Protein AF-A0A397SYR2-F1 (afdb_monomer_lite)

Secondary structure (DSSP, 8-state):
---S-S---HHHHIIIIIHHHHHHHHHHHHHHHHH-SS-EEHHHHHHHHHHHS---S-HHHHHHHHHHHH--STTS-SS-SSEEES----TTTTTTTPPPTTS-EEE--HHHHHHS-TTTGGGS-EEEETTEEEEES----SS-----PPTTTT-----B-HHHHHHHHHHHHTTPPPPPP-B--TT--S-EEEEETTEEEESSSPTT--HHHHHHHHHHHHH--SSS---EEEEEE---SS---EEEEEPTT--

Organism: NCBI:txid658196

Radius of gyration: 21.69 Å; chains: 1; bounding box: 59×45×68 Å

Structure (mmCIF, N/CA/C/O backbone):
data_AF-A0A397SYR2-F1
#
_entry.id   AF-A0A397SYR2-F1
#
loop_
_atom_site.group_PDB
_atom_site.id
_atom_site.type_symbol
_atom_site.label_atom_id
_atom_site.label_alt_id
_atom_site.label_comp_id
_atom_site.label_asym_id
_atom_site.label_entity_id
_atom_site.label_seq_id
_atom_site.pdbx_PDB_ins_code
_atom_site.Cartn_x
_atom_site.Cartn_y
_atom_site.Cartn_z
_atom_site.occupancy
_atom_site.B_iso_or_equiv
_atom_site.auth_seq_id
_atom_site.auth_comp_id
_atom_site.auth_asym_id
_atom_site.auth_atom_id
_atom_site.pdbx_PDB_model_num
ATOM 1 N N . MET A 1 1 ? 6.332 -18.766 18.964 1.00 56.66 1 MET A N 1
ATOM 2 C CA . MET A 1 1 ? 6.158 -19.944 18.086 1.00 56.66 1 MET A CA 1
ATOM 3 C C . MET A 1 1 ? 7.302 -20.913 18.356 1.00 56.66 1 MET A C 1
ATOM 5 O O . MET A 1 1 ? 8.333 -20.452 18.830 1.00 56.66 1 MET A O 1
ATOM 9 N N . ASN A 1 2 ? 7.141 -22.220 18.129 1.00 59.28 2 ASN A N 1
ATOM 10 C CA . ASN A 1 2 ? 8.298 -23.118 18.146 1.00 59.28 2 ASN A CA 1
ATOM 11 C C . ASN A 1 2 ? 9.026 -22.953 16.805 1.00 59.28 2 ASN A C 1
ATOM 13 O O . ASN A 1 2 ? 8.413 -23.206 15.775 1.00 59.28 2 ASN A O 1
ATOM 17 N N . HIS A 1 3 ? 10.272 -22.481 16.813 1.00 70.12 3 HIS A N 1
ATOM 18 C CA . HIS A 1 3 ? 11.067 -22.285 15.593 1.00 70.12 3 HIS A CA 1
ATOM 19 C C . HIS A 1 3 ? 11.888 -23.529 15.211 1.00 70.12 3 HIS A C 1
ATOM 21 O O . HIS A 1 3 ? 12.575 -23.513 14.196 1.00 70.12 3 HIS A O 1
ATOM 27 N N . ASP A 1 4 ? 11.772 -24.617 15.978 1.00 73.88 4 ASP A N 1
ATOM 28 C CA . ASP A 1 4 ? 12.482 -25.878 15.736 1.00 73.88 4 ASP A CA 1
ATOM 29 C C . ASP A 1 4 ? 11.726 -26.825 14.779 1.00 73.88 4 ASP A C 1
ATOM 31 O O . ASP A 1 4 ? 12.083 -27.997 14.643 1.00 73.88 4 ASP A O 1
ATOM 35 N N . VAL A 1 5 ? 10.656 -26.352 14.126 1.00 75.88 5 VAL A N 1
ATOM 36 C CA . VAL A 1 5 ? 9.870 -27.126 13.150 1.00 75.88 5 VAL A CA 1
ATOM 37 C C . VAL A 1 5 ? 10.159 -26.675 11.719 1.00 75.88 5 VAL A C 1
ATOM 39 O O . VAL A 1 5 ? 10.200 -25.485 11.424 1.00 75.88 5 VAL A O 1
ATOM 42 N N . ASN A 1 6 ? 10.324 -27.644 10.813 1.00 70.44 6 ASN A N 1
ATOM 43 C CA . ASN A 1 6 ? 10.590 -27.386 9.391 1.00 70.44 6 ASN A CA 1
ATOM 44 C C . ASN A 1 6 ? 9.335 -26.984 8.594 1.00 70.44 6 ASN A C 1
ATOM 46 O O . ASN A 1 6 ? 9.460 -26.477 7.483 1.00 70.44 6 ASN A O 1
ATOM 50 N N . GLU A 1 7 ? 8.139 -27.220 9.139 1.00 62.31 7 GLU A N 1
ATOM 51 C CA . GLU A 1 7 ? 6.858 -26.908 8.504 1.00 62.31 7 GLU A CA 1
ATOM 52 C C . GLU A 1 7 ? 5.892 -26.299 9.523 1.00 62.31 7 GLU A C 1
ATOM 54 O O . GLU A 1 7 ? 5.862 -26.687 10.693 1.00 62.31 7 GLU A O 1
ATOM 59 N N . ILE A 1 8 ? 5.094 -25.338 9.061 1.00 72.38 8 ILE A N 1
ATOM 60 C CA . ILE A 1 8 ? 4.121 -24.588 9.854 1.00 72.38 8 ILE A CA 1
ATOM 61 C C . ILE A 1 8 ? 2.786 -24.623 9.108 1.00 72.38 8 ILE A C 1
ATOM 63 O O . ILE A 1 8 ? 2.737 -24.410 7.896 1.00 72.38 8 ILE A O 1
ATOM 67 N N . THR A 1 9 ? 1.686 -24.878 9.821 1.00 76.31 9 THR A N 1
ATOM 68 C CA . THR A 1 9 ? 0.351 -24.828 9.210 1.00 76.31 9 THR A CA 1
ATOM 69 C C . THR A 1 9 ? -0.030 -23.387 8.866 1.00 76.31 9 THR A C 1
ATOM 71 O O . THR A 1 9 ? 0.335 -22.458 9.583 1.00 76.31 9 THR A O 1
ATOM 74 N N . ILE A 1 10 ? -0.818 -23.175 7.805 1.00 67.94 10 ILE A N 1
ATOM 75 C CA . ILE A 1 10 ? -1.314 -21.830 7.443 1.00 67.94 10 ILE A CA 1
ATOM 76 C C . ILE A 1 10 ? -2.040 -21.184 8.633 1.00 67.94 10 ILE A C 1
ATOM 78 O O . ILE A 1 10 ? -1.851 -20.004 8.911 1.00 67.94 10 ILE A O 1
ATOM 82 N N . THR A 1 11 ? -2.817 -21.971 9.380 1.00 73.19 11 THR A N 1
ATOM 83 C CA . THR A 1 11 ? -3.503 -21.526 10.597 1.00 73.19 11 THR A CA 1
ATOM 84 C C . THR A 1 11 ? -2.525 -21.053 11.672 1.00 73.19 11 THR A C 1
ATOM 86 O O . THR A 1 11 ? -2.736 -19.994 12.259 1.00 73.19 11 THR A O 1
ATOM 89 N N . ASP A 1 12 ? -1.447 -21.798 11.925 1.00 71.94 12 ASP A N 1
ATOM 90 C CA . ASP A 1 12 ? -0.427 -21.403 12.898 1.00 71.94 12 ASP A CA 1
ATOM 91 C C . ASP A 1 12 ? 0.356 -20.173 12.439 1.00 71.94 12 ASP A C 1
ATOM 93 O O . ASP A 1 12 ? 0.606 -19.287 13.250 1.00 71.94 12 ASP A O 1
ATOM 97 N N . PHE A 1 13 ? 0.698 -20.078 11.154 1.00 68.19 13 PHE A N 1
ATOM 98 C CA . PHE A 1 13 ? 1.348 -18.896 10.592 1.00 68.19 13 PHE A CA 1
ATOM 99 C C . PHE A 1 13 ? 0.476 -17.646 10.771 1.00 68.19 13 PHE A C 1
ATOM 101 O O . PHE A 1 13 ? 0.943 -16.640 11.305 1.00 68.19 13 PHE A O 1
ATOM 108 N N . ILE A 1 14 ? -0.809 -17.720 10.402 1.00 62.31 14 ILE A N 1
ATOM 109 C CA . ILE A 1 14 ? -1.749 -16.597 10.529 1.00 62.31 14 ILE A CA 1
ATOM 110 C C . ILE A 1 14 ? -1.900 -16.184 11.999 1.00 62.31 14 ILE A C 1
ATOM 112 O O . ILE A 1 14 ? -1.702 -15.020 12.344 1.00 62.31 14 ILE A O 1
ATOM 116 N N . ASN A 1 15 ? -2.202 -17.142 12.876 1.00 64.19 15 ASN A N 1
ATOM 117 C CA . ASN A 1 15 ? -2.604 -16.847 14.251 1.00 64.19 15 ASN A CA 1
ATOM 118 C C . ASN A 1 15 ? -1.437 -16.626 15.217 1.00 64.19 15 ASN A C 1
ATOM 120 O O . ASN A 1 15 ? -1.662 -16.133 16.317 1.00 64.19 15 ASN A O 1
ATOM 124 N N . LYS A 1 16 ? -0.209 -17.034 14.872 1.00 59.28 16 LYS A N 1
ATOM 125 C CA . LYS A 1 16 ? 0.941 -16.958 15.793 1.00 59.28 16 LYS A CA 1
ATOM 126 C C . LYS A 1 16 ? 2.087 -16.096 15.282 1.00 59.28 16 LYS A C 1
ATOM 128 O O . LYS A 1 16 ? 2.954 -15.757 16.084 1.00 59.28 16 LYS A O 1
ATOM 133 N N . GLU A 1 17 ? 2.109 -15.751 13.997 1.00 58.72 17 GLU A N 1
ATOM 134 C CA . GLU A 1 17 ? 3.213 -14.999 13.393 1.00 58.72 17 GLU A CA 1
ATOM 135 C C . GLU A 1 17 ? 2.719 -13.770 12.622 1.00 58.72 17 GLU A C 1
ATOM 137 O O . GLU A 1 17 ? 3.158 -12.656 12.902 1.00 58.72 17 GLU A O 1
ATOM 142 N N . LEU A 1 18 ? 1.738 -13.930 11.727 1.00 59.31 18 LEU A N 1
ATOM 143 C CA . LEU A 1 18 ? 1.167 -12.813 10.969 1.00 59.31 18 LEU A CA 1
ATOM 144 C C . LEU A 1 18 ? 0.428 -11.824 11.880 1.00 59.31 18 LEU A C 1
ATOM 146 O O . LEU A 1 18 ? 0.559 -10.616 11.692 1.00 59.31 18 LEU A O 1
ATOM 150 N N . ILE A 1 19 ? -0.271 -12.323 12.908 1.00 59.22 19 ILE A N 1
ATOM 151 C CA . ILE A 1 19 ? -0.965 -11.485 13.898 1.00 59.22 19 ILE A CA 1
ATOM 152 C C . ILE A 1 19 ? -0.026 -10.482 14.586 1.00 59.22 19 ILE A C 1
ATOM 154 O O . ILE A 1 19 ? -0.436 -9.370 14.908 1.00 59.22 19 ILE A O 1
ATOM 158 N N . LEU A 1 20 ? 1.254 -10.834 14.761 1.00 52.59 20 LEU A N 1
ATOM 159 C CA . LEU A 1 20 ? 2.247 -9.951 15.379 1.00 52.59 20 LEU A CA 1
ATOM 160 C C . LEU A 1 20 ? 2.565 -8.753 14.478 1.00 52.59 20 LEU A C 1
ATOM 162 O O . LEU A 1 20 ? 2.792 -7.654 14.978 1.00 52.59 20 LEU A O 1
ATOM 166 N N . PHE A 1 21 ? 2.535 -8.951 13.157 1.00 53.12 21 PHE A N 1
ATOM 167 C CA . PHE A 1 21 ? 2.716 -7.887 12.171 1.00 53.12 21 PHE A CA 1
ATOM 168 C C . PHE A 1 21 ? 1.462 -7.011 12.059 1.00 53.12 21 PHE A C 1
ATOM 170 O O . PHE A 1 21 ? 1.561 -5.787 12.016 1.00 53.12 21 PHE A O 1
ATOM 177 N N . SER A 1 22 ? 0.279 -7.630 12.111 1.00 60.06 22 SER A N 1
ATOM 178 C CA . SER A 1 22 ? -1.012 -6.931 12.131 1.00 60.06 22 SER A CA 1
ATOM 179 C C . SER A 1 22 ? -1.233 -6.098 13.395 1.00 60.06 22 SER A C 1
ATOM 181 O O . SER A 1 22 ? -2.037 -5.170 13.379 1.00 60.06 22 SER A O 1
ATOM 183 N N . ARG A 1 23 ? -0.510 -6.377 14.486 1.00 67.69 23 ARG A N 1
ATOM 184 C CA . ARG A 1 23 ? -0.680 -5.653 15.749 1.00 67.69 23 ARG A CA 1
ATOM 185 C C . ARG A 1 23 ? -0.309 -4.173 15.635 1.00 67.69 23 ARG A C 1
ATOM 187 O O . ARG A 1 23 ? -1.030 -3.334 16.163 1.00 67.69 23 ARG A O 1
ATOM 194 N N . ALA A 1 24 ? 0.762 -3.835 14.914 1.00 70.56 24 ALA A N 1
ATOM 195 C CA . ALA A 1 24 ? 1.144 -2.435 14.700 1.00 70.56 24 ALA A CA 1
ATOM 196 C C . ALA A 1 24 ? 0.072 -1.669 13.903 1.00 70.56 24 ALA A C 1
ATOM 198 O O . ALA A 1 24 ? -0.281 -0.545 14.261 1.00 70.56 24 ALA A O 1
ATOM 199 N N . ASP A 1 25 ? -0.495 -2.302 12.874 1.00 75.88 25 ASP A N 1
ATOM 200 C CA . ASP A 1 25 ? -1.571 -1.723 12.067 1.00 75.88 25 ASP A CA 1
ATOM 201 C C . ASP A 1 25 ? -2.860 -1.557 12.889 1.00 75.88 25 ASP A C 1
ATOM 203 O O . ASP A 1 25 ? -3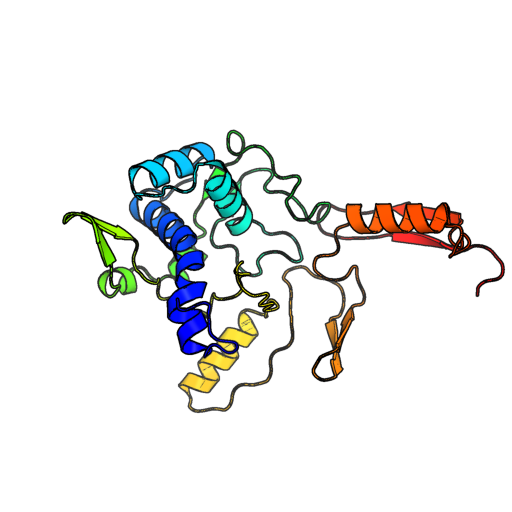.506 -0.510 12.821 1.00 75.88 25 ASP A O 1
ATOM 207 N N . ASN A 1 26 ? -3.209 -2.545 13.721 1.00 82.88 26 ASN A N 1
ATOM 208 C CA . ASN A 1 26 ? -4.370 -2.482 14.613 1.00 82.88 26 ASN A CA 1
ATOM 209 C C . ASN A 1 26 ? -4.228 -1.365 15.647 1.00 82.88 26 ASN A C 1
ATOM 211 O O . ASN A 1 26 ? -5.184 -0.622 15.866 1.00 82.88 26 ASN A O 1
ATOM 215 N N . ILE A 1 27 ? -3.043 -1.213 16.243 1.00 84.69 27 ILE A N 1
ATOM 216 C CA . ILE A 1 27 ? -2.728 -0.107 17.150 1.00 84.69 27 ILE A CA 1
ATOM 217 C C . ILE A 1 27 ? -2.942 1.234 16.436 1.00 84.69 27 ILE A C 1
ATOM 219 O O . ILE A 1 27 ? -3.654 2.101 16.944 1.00 84.69 27 ILE A O 1
ATOM 223 N N . LEU A 1 28 ? -2.376 1.396 15.234 1.00 86.69 28 LEU A N 1
ATOM 224 C CA . LEU A 1 28 ? -2.508 2.625 14.450 1.00 86.69 28 LEU A CA 1
ATOM 225 C C . LEU A 1 28 ? -3.970 2.942 14.126 1.00 86.69 28 LEU A C 1
ATOM 227 O O . LEU A 1 28 ? -4.417 4.070 14.351 1.00 86.69 28 LEU A O 1
ATOM 231 N N . LEU A 1 29 ? -4.726 1.959 13.631 1.00 88.81 29 LEU A N 1
ATOM 232 C CA . LEU A 1 29 ? -6.147 2.113 13.325 1.00 88.81 29 LEU A CA 1
ATOM 233 C C . LEU A 1 29 ? -6.970 2.405 14.584 1.00 88.81 29 LEU A C 1
ATOM 235 O O . LEU A 1 29 ? -7.830 3.279 14.541 1.00 88.81 29 LEU A O 1
ATOM 239 N N . TYR A 1 30 ? -6.673 1.759 15.713 1.00 89.75 30 TYR A N 1
ATOM 240 C CA . TYR A 1 30 ? -7.333 2.012 16.995 1.00 89.75 30 TYR A CA 1
ATOM 241 C C . TYR A 1 30 ? -7.121 3.445 17.481 1.00 89.75 30 TYR A C 1
ATOM 243 O O . TYR A 1 30 ? -8.099 4.151 17.742 1.00 89.75 30 TYR A O 1
ATOM 251 N N . THR A 1 31 ? -5.874 3.926 17.519 1.00 89.62 31 THR A N 1
ATOM 252 C CA . THR A 1 31 ? -5.581 5.319 17.882 1.00 89.62 31 THR A CA 1
ATOM 253 C C . THR A 1 31 ? -6.273 6.287 16.916 1.00 89.62 31 THR A C 1
ATOM 255 O O . THR A 1 31 ? -6.849 7.287 17.350 1.00 89.62 31 THR A O 1
ATOM 258 N N . CYS A 1 32 ? -6.274 5.986 15.615 1.00 89.75 32 CYS A N 1
ATOM 259 C CA . CYS A 1 32 ? -6.946 6.793 14.600 1.00 89.75 32 CYS A CA 1
ATOM 260 C C . CYS A 1 32 ? -8.466 6.860 14.826 1.00 89.75 32 CYS A C 1
ATOM 262 O O . CYS A 1 32 ? -9.014 7.953 14.960 1.00 89.75 32 CYS A O 1
ATOM 264 N N . PHE A 1 33 ? -9.148 5.719 14.941 1.00 90.56 33 PHE A N 1
ATOM 265 C CA . PHE A 1 33 ? -10.603 5.655 15.116 1.00 90.56 33 PHE A CA 1
ATOM 266 C C . PHE A 1 33 ? -11.076 6.271 16.434 1.00 90.56 33 PHE A C 1
ATOM 268 O O . PHE A 1 33 ? -12.146 6.883 16.468 1.00 90.56 33 PHE A O 1
ATOM 275 N N . LYS A 1 34 ? -10.281 6.147 17.503 1.00 86.75 34 LYS A N 1
ATOM 276 C CA . LYS A 1 34 ? -10.614 6.680 18.827 1.00 86.75 34 LYS A CA 1
ATOM 277 C C . LYS A 1 34 ? -10.438 8.196 18.917 1.00 86.75 34 LYS A C 1
ATOM 279 O O . LYS A 1 34 ? -11.268 8.861 19.534 1.00 86.75 34 LYS A O 1
ATOM 284 N N . ASN A 1 35 ? -9.386 8.751 18.310 1.00 82.25 35 ASN A N 1
ATOM 285 C CA . ASN A 1 35 ? -8.938 10.111 18.637 1.00 82.25 35 ASN A CA 1
ATOM 286 C C . ASN A 1 35 ? -8.990 11.106 17.475 1.00 82.25 35 ASN A C 1
ATOM 288 O O . ASN A 1 35 ? -9.037 12.313 17.720 1.00 82.25 35 ASN A O 1
ATOM 292 N N . PHE A 1 36 ? -8.982 10.648 16.219 1.00 85.12 36 PHE A N 1
ATOM 293 C CA . PHE A 1 36 ? -8.732 11.529 15.077 1.00 85.12 36 PHE A CA 1
ATOM 294 C C . PHE A 1 36 ? -9.819 11.407 14.009 1.00 85.12 36 PHE A C 1
ATOM 296 O O . PHE A 1 36 ? -9.940 10.413 13.303 1.00 85.12 36 PHE A O 1
ATOM 303 N N . LYS A 1 37 ? -10.615 12.473 13.874 1.00 79.31 37 LYS A N 1
ATOM 304 C CA . LYS A 1 37 ? -11.592 12.636 12.779 1.00 79.31 37 LYS A CA 1
ATOM 305 C C . LYS A 1 37 ? -11.092 13.550 11.663 1.00 79.31 37 LYS A C 1
ATOM 307 O O . LYS A 1 37 ? -11.628 13.519 10.563 1.00 79.31 37 LYS A O 1
ATOM 312 N N . ASN A 1 38 ? -10.087 14.361 11.972 1.00 89.00 38 ASN A N 1
ATOM 313 C CA . ASN A 1 38 ? -9.505 15.352 11.081 1.00 89.00 38 ASN A CA 1
ATOM 314 C C . ASN A 1 38 ? -8.042 14.999 10.802 1.00 89.00 38 ASN A C 1
ATOM 316 O O . ASN A 1 38 ? -7.489 14.076 11.399 1.00 89.00 38 ASN A O 1
ATOM 320 N N . GLU A 1 39 ? -7.430 15.773 9.914 1.00 94.44 39 GLU A N 1
ATOM 321 C CA . GLU A 1 39 ? -6.012 15.683 9.587 1.00 94.44 39 GLU A CA 1
ATOM 322 C C . GLU A 1 39 ? -5.120 15.748 10.836 1.00 94.44 39 GLU A C 1
ATOM 324 O O . GLU A 1 39 ? -5.313 16.585 11.722 1.00 94.44 39 GLU A O 1
ATOM 329 N N . ILE A 1 40 ? -4.114 14.873 10.881 1.00 95.44 40 ILE A N 1
ATOM 330 C CA . ILE A 1 40 ? -3.080 14.849 11.912 1.00 95.44 40 ILE A CA 1
ATOM 331 C C . ILE A 1 40 ? -1.694 14.685 11.289 1.00 95.44 40 ILE A C 1
ATOM 333 O O . ILE A 1 40 ? -1.482 13.853 10.411 1.00 95.44 40 ILE A O 1
ATOM 337 N N . LYS A 1 41 ? -0.712 15.441 11.787 1.00 96.19 41 LYS A N 1
ATOM 338 C CA . LYS A 1 41 ? 0.695 15.266 11.401 1.00 96.19 41 LYS A CA 1
ATOM 339 C C . LYS A 1 41 ? 1.195 13.874 11.772 1.00 96.19 41 LYS A C 1
ATOM 341 O O . LYS A 1 41 ? 0.975 13.432 12.900 1.00 96.19 41 LYS A O 1
ATOM 346 N N . VAL A 1 42 ? 1.971 13.235 10.896 1.00 95.25 42 VAL A N 1
ATOM 347 C CA . VAL A 1 42 ? 2.508 11.883 11.148 1.00 95.25 42 VAL A CA 1
ATOM 348 C C . VAL A 1 42 ? 3.327 11.843 12.441 1.00 95.25 42 VAL A C 1
ATOM 350 O O . VAL A 1 42 ? 3.152 10.937 13.249 1.00 95.25 42 VAL A O 1
ATOM 353 N N . SER A 1 43 ? 4.154 12.859 12.709 1.00 94.25 43 SER A N 1
ATOM 354 C CA . SER A 1 43 ? 4.909 12.945 13.969 1.00 94.25 43 SER A CA 1
ATOM 355 C C . SER A 1 43 ? 4.023 13.015 15.218 1.00 94.25 43 SER A C 1
ATOM 357 O O . SER A 1 43 ? 4.397 12.497 16.265 1.00 94.25 43 SER A O 1
ATOM 359 N N . SER A 1 44 ? 2.863 13.669 15.123 1.00 93.06 44 SER A N 1
ATOM 360 C CA . SER A 1 44 ? 1.915 13.786 16.235 1.00 93.06 44 SER A CA 1
ATOM 361 C C . SER A 1 44 ? 1.137 12.490 16.442 1.00 93.06 44 SER A C 1
ATOM 363 O O . SER A 1 44 ? 0.931 12.090 17.583 1.00 93.06 44 SER A O 1
ATOM 365 N N . LEU A 1 45 ? 0.763 11.809 15.354 1.00 92.56 45 LEU A N 1
ATOM 366 C CA . LEU A 1 45 ? 0.124 10.498 15.420 1.00 92.56 45 LEU A CA 1
ATOM 367 C C . LEU A 1 45 ? 1.041 9.468 16.091 1.00 92.56 45 LEU A C 1
ATOM 369 O O . LEU A 1 45 ? 0.596 8.742 16.969 1.00 92.56 45 LEU A O 1
ATOM 373 N N . VAL A 1 46 ? 2.331 9.461 15.746 1.00 91.62 46 VAL A N 1
ATOM 374 C CA . VAL A 1 46 ? 3.337 8.599 16.392 1.00 91.62 46 VAL A CA 1
ATOM 375 C C . VAL A 1 46 ? 3.395 8.837 17.897 1.00 91.62 46 VAL A C 1
ATOM 377 O O . VAL A 1 46 ? 3.365 7.876 18.657 1.00 91.62 46 VAL A O 1
ATOM 380 N N . GLY A 1 47 ? 3.412 10.101 18.333 1.00 90.25 47 GLY A N 1
ATOM 381 C CA . GLY A 1 47 ? 3.380 10.437 19.758 1.00 90.25 47 GLY A CA 1
ATOM 382 C C . GLY A 1 47 ? 2.127 9.908 20.461 1.00 90.25 47 GLY A C 1
ATOM 383 O O . GLY A 1 47 ? 2.239 9.286 21.511 1.00 90.25 47 GLY A O 1
ATOM 384 N N . ALA A 1 48 ? 0.950 10.083 19.850 1.00 89.50 48 ALA A N 1
ATOM 385 C CA . ALA A 1 48 ? -0.312 9.591 20.406 1.00 89.50 48 ALA A CA 1
ATOM 386 C C . ALA A 1 48 ? -0.361 8.058 20.500 1.00 89.50 48 ALA A C 1
ATOM 388 O O . ALA A 1 48 ? -0.907 7.508 21.451 1.00 89.50 48 ALA A O 1
ATOM 389 N N . VAL A 1 49 ? 0.219 7.363 19.524 1.00 87.44 49 VAL A N 1
ATOM 390 C CA . VAL A 1 49 ? 0.288 5.900 19.517 1.00 87.44 49 VAL A CA 1
ATOM 391 C C . VAL A 1 49 ? 1.242 5.389 20.591 1.00 87.44 49 VAL A C 1
ATOM 393 O O . VAL A 1 49 ? 0.903 4.442 21.280 1.00 87.44 49 VAL A O 1
ATOM 396 N N . LEU A 1 50 ? 2.406 6.017 20.766 1.00 84.81 50 LEU A N 1
ATOM 397 C CA . LEU A 1 50 ? 3.370 5.636 21.806 1.00 84.81 50 LEU A CA 1
ATOM 398 C C . LEU A 1 50 ? 2.849 5.894 23.225 1.00 84.81 50 LEU A C 1
ATOM 400 O O . LEU A 1 50 ? 3.268 5.223 24.160 1.00 84.81 50 LEU A O 1
ATOM 404 N N . GLU A 1 51 ? 1.962 6.877 23.387 1.00 82.25 51 GLU A N 1
ATOM 405 C CA . GLU A 1 51 ? 1.279 7.133 24.655 1.00 82.25 51 GLU A CA 1
ATOM 406 C C . GLU A 1 51 ? 0.174 6.101 24.928 1.00 82.25 51 GLU A C 1
ATOM 408 O O . GLU A 1 51 ? 0.009 5.668 26.064 1.00 82.25 51 GLU A O 1
ATOM 413 N N . GLN A 1 52 ? -0.591 5.720 23.899 1.00 74.94 52 GLN A N 1
ATOM 414 C CA . GLN A 1 52 ? -1.786 4.880 24.050 1.00 74.94 52 GLN A CA 1
ATOM 415 C C . GLN A 1 52 ? -1.538 3.388 23.928 1.00 74.94 52 GLN A C 1
ATOM 417 O O . GLN A 1 52 ? -2.306 2.608 24.473 1.00 74.94 52 GLN A O 1
ATOM 422 N N . ALA A 1 53 ? -0.528 2.990 23.170 1.00 66.00 53 ALA A N 1
ATOM 423 C CA . ALA A 1 53 ? -0.111 1.615 23.037 1.00 66.00 53 ALA A CA 1
ATOM 424 C C . ALA A 1 53 ? 1.226 1.481 23.747 1.00 66.00 53 ALA A C 1
ATOM 426 O O . ALA A 1 53 ? 2.121 2.296 23.529 1.00 66.00 53 ALA A O 1
ATOM 427 N N . ALA A 1 54 ? 1.394 0.429 24.547 1.00 63.88 54 ALA A N 1
ATOM 428 C CA . ALA A 1 54 ? 2.683 0.001 25.085 1.00 63.88 54 ALA A CA 1
ATOM 429 C C . ALA A 1 54 ? 3.620 -0.489 23.950 1.00 63.88 54 ALA A C 1
ATOM 431 O O . ALA A 1 54 ? 4.112 -1.615 23.930 1.00 63.88 54 ALA A O 1
ATOM 432 N N . TYR A 1 55 ? 3.814 0.334 22.919 1.00 67.56 55 TYR A N 1
ATOM 433 C CA . TYR A 1 55 ? 4.559 0.017 21.719 1.00 67.56 55 TYR A CA 1
ATOM 434 C C . TYR A 1 55 ? 6.043 0.253 21.982 1.00 67.56 55 TYR A C 1
ATOM 436 O O . TYR A 1 55 ? 6.527 1.383 22.037 1.00 67.56 55 TYR A O 1
ATOM 444 N N . HIS A 1 56 ? 6.787 -0.838 22.141 1.00 66.69 56 HIS A N 1
ATOM 445 C CA . HIS A 1 56 ? 8.182 -0.799 22.587 1.00 66.69 56 HIS A CA 1
ATOM 446 C C . HIS A 1 56 ? 9.220 -0.808 21.449 1.00 66.69 56 HIS A C 1
ATOM 448 O O . HIS A 1 56 ? 10.419 -0.861 21.716 1.00 66.69 56 HIS A O 1
ATOM 454 N N . HIS A 1 57 ? 8.799 -0.753 20.179 1.00 67.44 57 HIS A N 1
ATOM 455 C CA . HIS A 1 57 ? 9.694 -0.930 19.020 1.00 67.44 57 HIS A CA 1
ATOM 456 C C . HIS A 1 57 ? 10.224 0.376 18.393 1.00 67.44 57 HIS A C 1
ATOM 458 O O . HIS A 1 57 ? 10.884 0.341 17.354 1.00 67.44 57 HIS A O 1
ATOM 464 N N . GLY A 1 58 ? 9.994 1.521 19.042 1.00 68.00 58 GLY A N 1
ATOM 465 C CA . GLY A 1 58 ? 10.573 2.818 18.679 1.00 68.00 58 GLY A CA 1
ATOM 466 C C . GLY A 1 58 ? 9.883 3.554 17.520 1.00 68.00 58 GLY A C 1
ATOM 467 O O . GLY A 1 58 ? 9.248 2.970 16.641 1.00 68.00 58 GLY A O 1
ATOM 468 N N . ASP A 1 59 ? 10.044 4.877 17.513 1.00 80.62 59 ASP A N 1
ATOM 469 C CA . ASP A 1 59 ? 9.302 5.828 16.674 1.00 80.62 59 ASP A CA 1
ATOM 470 C C . ASP A 1 59 ? 9.538 5.644 15.169 1.00 80.62 59 ASP A C 1
ATOM 472 O O . ASP A 1 59 ? 8.645 5.889 14.358 1.00 80.62 59 ASP A O 1
ATOM 476 N N . ALA A 1 60 ? 10.749 5.238 14.776 1.00 83.06 60 ALA A N 1
ATOM 477 C CA . ALA A 1 60 ? 11.150 5.177 13.371 1.00 83.06 60 ALA A CA 1
ATOM 478 C C . ALA A 1 60 ? 10.387 4.097 12.590 1.00 83.06 60 ALA A C 1
ATOM 480 O O . ALA A 1 60 ? 9.986 4.339 11.451 1.00 83.06 60 ALA A O 1
ATOM 481 N N . GLY A 1 61 ? 10.161 2.931 13.206 1.00 82.06 61 GLY A N 1
ATOM 482 C CA . GLY A 1 61 ? 9.370 1.861 12.598 1.00 82.06 61 GLY A CA 1
ATOM 483 C C . GLY A 1 61 ? 7.922 2.297 12.403 1.00 82.06 61 GLY A C 1
ATOM 484 O O . GLY A 1 61 ? 7.384 2.174 11.309 1.00 82.06 61 GLY A O 1
ATOM 485 N N . LEU A 1 62 ? 7.334 2.923 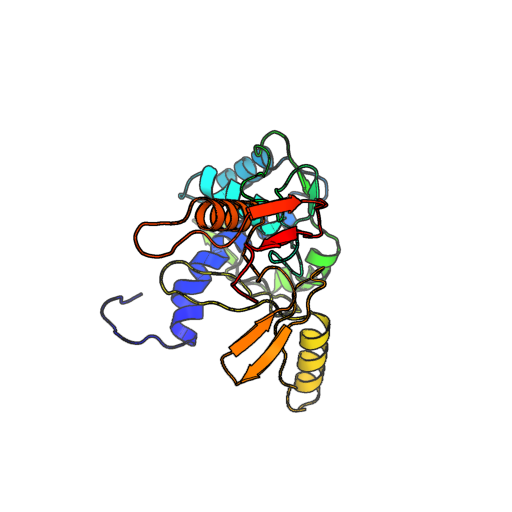13.427 1.00 84.62 62 LEU A N 1
ATOM 486 C CA . LEU A 1 62 ? 5.948 3.381 13.383 1.00 84.62 62 LEU A CA 1
ATOM 487 C C . LEU A 1 62 ? 5.718 4.473 12.327 1.00 84.62 62 LEU A C 1
ATOM 489 O O . LEU A 1 62 ? 4.724 4.439 11.604 1.00 84.62 62 LEU A O 1
ATOM 493 N N . GLN A 1 63 ? 6.659 5.415 12.191 1.00 89.94 63 GLN A N 1
ATOM 494 C CA . GLN A 1 63 ? 6.623 6.423 11.126 1.00 89.94 63 GLN A CA 1
ATOM 495 C C . GLN A 1 63 ? 6.590 5.773 9.741 1.00 89.94 63 GLN A C 1
ATOM 497 O O . GLN A 1 63 ? 5.790 6.175 8.898 1.00 89.94 63 GLN A O 1
ATOM 502 N N . GLN A 1 64 ? 7.437 4.767 9.507 1.00 87.50 64 GLN A N 1
ATOM 503 C CA . GLN A 1 64 ? 7.475 4.058 8.228 1.00 87.50 64 GLN A CA 1
ATOM 504 C C . GLN A 1 64 ? 6.193 3.265 7.979 1.00 87.50 64 GLN A C 1
ATOM 506 O O . GLN A 1 64 ? 5.700 3.288 6.855 1.00 87.50 64 GLN A O 1
ATOM 511 N N . THR A 1 65 ? 5.617 2.632 9.005 1.00 87.38 65 THR A N 1
ATOM 512 C CA . THR A 1 65 ? 4.327 1.939 8.892 1.00 87.38 65 THR A CA 1
ATOM 513 C C . THR A 1 65 ? 3.214 2.904 8.486 1.00 87.38 65 THR A C 1
ATOM 515 O O . THR A 1 65 ? 2.515 2.641 7.512 1.00 87.38 65 THR A O 1
ATOM 518 N N . ILE A 1 66 ? 3.096 4.068 9.139 1.00 90.44 66 ILE A N 1
ATOM 519 C CA . ILE A 1 66 ? 2.086 5.086 8.789 1.00 90.44 66 ILE A CA 1
ATOM 520 C C . ILE A 1 66 ? 2.259 5.560 7.342 1.00 90.44 66 ILE A C 1
ATOM 522 O O . ILE A 1 66 ? 1.281 5.650 6.598 1.00 90.44 66 ILE A O 1
ATOM 526 N N . ILE A 1 67 ? 3.499 5.846 6.930 1.00 92.44 67 ILE A N 1
ATOM 527 C CA . ILE A 1 67 ? 3.802 6.262 5.556 1.00 92.44 67 ILE A CA 1
ATOM 528 C C . ILE A 1 67 ? 3.410 5.152 4.569 1.00 92.44 67 ILE A C 1
ATOM 530 O O . ILE A 1 67 ? 2.719 5.421 3.586 1.00 92.44 67 ILE A O 1
ATOM 534 N N . ALA A 1 68 ? 3.760 3.898 4.864 1.00 90.12 68 ALA A N 1
ATOM 535 C CA . ALA A 1 68 ? 3.441 2.750 4.025 1.00 90.12 68 ALA A CA 1
ATOM 536 C C . ALA A 1 68 ? 1.930 2.493 3.910 1.00 90.12 68 ALA A C 1
ATOM 538 O O . ALA A 1 68 ? 1.455 2.200 2.815 1.00 90.12 68 ALA A O 1
AT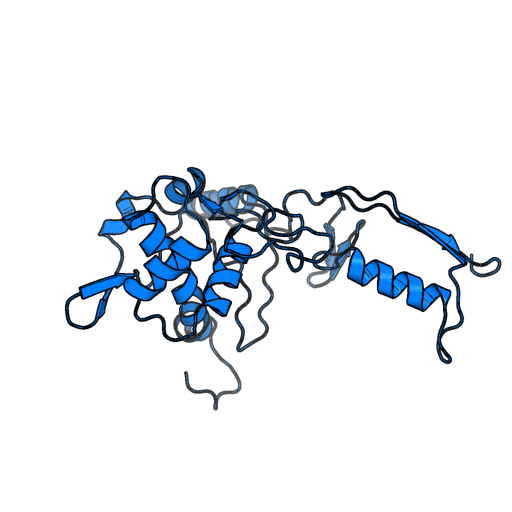OM 539 N N . MET A 1 69 ? 1.161 2.658 4.991 1.00 90.25 69 MET A N 1
ATOM 540 C CA . MET A 1 69 ? -0.308 2.552 4.995 1.00 90.25 69 MET A CA 1
ATOM 541 C C . MET A 1 69 ? -0.989 3.646 4.157 1.00 90.25 69 MET A C 1
ATOM 543 O O . MET A 1 69 ? -2.118 3.456 3.693 1.00 90.25 69 MET A O 1
ATOM 547 N N . ALA A 1 70 ? -0.312 4.782 3.971 1.00 93.12 70 ALA A N 1
ATOM 548 C CA . ALA A 1 70 ? -0.791 5.926 3.202 1.00 93.12 70 ALA A CA 1
ATOM 549 C C . ALA A 1 70 ? -0.328 5.935 1.734 1.00 93.12 70 ALA A C 1
ATOM 551 O O . ALA A 1 70 ? -0.870 6.711 0.948 1.00 93.12 70 ALA A O 1
ATOM 552 N N . HIS A 1 71 ? 0.630 5.083 1.340 1.00 92.12 71 HIS A N 1
ATOM 553 C CA . HIS A 1 71 ? 1.104 5.004 -0.046 1.00 92.12 71 HIS A CA 1
ATOM 554 C C . HIS A 1 71 ? -0.044 4.757 -1.033 1.00 92.12 71 HIS A C 1
ATOM 556 O O . HIS A 1 71 ? -0.870 3.860 -0.832 1.00 92.12 71 HIS A O 1
ATOM 562 N N . ASP A 1 72 ? -0.047 5.509 -2.133 1.00 92.19 72 ASP A N 1
ATOM 563 C CA . ASP A 1 72 ? -1.087 5.461 -3.160 1.00 92.19 72 ASP A CA 1
ATOM 564 C C . ASP A 1 72 ? -0.563 5.247 -4.593 1.00 92.19 72 ASP A C 1
ATOM 566 O O . ASP A 1 72 ? -1.370 5.094 -5.516 1.00 92.19 72 ASP A O 1
ATOM 570 N N . PHE A 1 73 ? 0.760 5.174 -4.777 1.00 91.25 73 PHE A N 1
ATOM 571 C CA . PHE A 1 73 ? 1.417 5.008 -6.074 1.00 91.25 73 PHE A CA 1
ATOM 572 C C . PHE A 1 73 ? 1.329 3.573 -6.626 1.00 91.25 73 PHE A C 1
ATOM 574 O O . PHE A 1 73 ? 1.157 2.596 -5.892 1.00 91.25 73 PHE A O 1
ATOM 581 N N . VAL A 1 74 ? 1.504 3.422 -7.942 1.00 89.94 74 VAL A N 1
ATOM 582 C CA . VAL A 1 74 ? 1.395 2.128 -8.641 1.00 89.94 74 VAL A CA 1
ATOM 583 C C . VAL A 1 74 ? 2.361 1.086 -8.061 1.00 89.94 74 VAL A C 1
ATOM 585 O O . VAL A 1 74 ? 3.569 1.313 -7.983 1.00 89.94 74 VAL A O 1
ATOM 588 N N . GLY A 1 75 ? 1.827 -0.079 -7.684 1.00 86.31 75 GLY A N 1
ATOM 589 C CA . GLY A 1 75 ? 2.590 -1.174 -7.072 1.00 86.31 75 GLY A CA 1
ATOM 590 C C . GLY A 1 75 ? 2.686 -1.126 -5.540 1.00 86.31 75 GLY A C 1
ATOM 591 O O . GLY A 1 75 ? 3.313 -2.017 -4.964 1.00 86.31 75 GLY A O 1
ATOM 592 N N . SER A 1 76 ? 2.072 -0.123 -4.895 1.00 90.06 76 SER A N 1
ATOM 593 C CA . SER A 1 76 ? 1.872 -0.055 -3.438 1.00 90.06 76 SER A CA 1
ATOM 594 C C . SER A 1 76 ? 0.500 -0.626 -3.028 1.00 90.06 76 SER A C 1
ATOM 596 O O . SER A 1 76 ? 0.219 -1.786 -3.332 1.00 90.06 76 SER A O 1
ATOM 598 N N . ASN A 1 77 ? -0.363 0.149 -2.364 1.00 89.75 77 ASN A N 1
ATOM 599 C CA . ASN A 1 77 ? -1.665 -0.287 -1.862 1.00 89.75 77 ASN A CA 1
ATOM 600 C C . ASN A 1 77 ? -2.765 -0.105 -2.919 1.00 89.75 77 ASN A C 1
ATOM 602 O O . ASN A 1 77 ? -2.957 0.988 -3.453 1.00 89.75 77 ASN A O 1
ATOM 606 N N . ASN A 1 78 ? -3.567 -1.148 -3.170 1.00 89.94 78 ASN A N 1
ATOM 607 C CA . ASN A 1 78 ? -4.788 -0.993 -3.980 1.00 89.94 78 ASN A CA 1
ATOM 608 C C . ASN A 1 78 ? -5.859 -0.179 -3.242 1.00 89.94 78 ASN A C 1
ATOM 610 O O . ASN A 1 78 ? -6.586 0.605 -3.858 1.00 89.94 78 ASN A O 1
ATOM 614 N N . ILE A 1 79 ? -5.939 -0.357 -1.923 1.00 90.38 79 ILE A N 1
ATOM 615 C CA . ILE A 1 79 ? -6.773 0.424 -1.015 1.00 90.38 79 ILE A CA 1
ATOM 616 C C . ILE A 1 79 ? -5.879 0.855 0.144 1.00 90.38 79 ILE A C 1
ATOM 618 O O . ILE A 1 79 ? -5.504 0.044 0.983 1.00 90.38 79 ILE A O 1
ATOM 622 N N . ASN A 1 80 ? -5.513 2.129 0.164 1.00 90.62 80 ASN A N 1
ATOM 623 C CA . ASN A 1 80 ? -4.801 2.746 1.273 1.00 90.62 80 ASN A CA 1
ATOM 624 C C . ASN A 1 80 ? -5.797 3.067 2.398 1.00 90.62 80 ASN A C 1
ATOM 626 O O . ASN A 1 80 ? -6.833 3.689 2.159 1.00 90.62 80 ASN A O 1
ATOM 630 N N . VAL A 1 81 ? -5.494 2.613 3.615 1.00 90.44 81 VAL A N 1
ATOM 631 C CA . VAL A 1 81 ? -6.358 2.798 4.798 1.00 90.44 81 VAL A CA 1
ATOM 632 C C . VAL A 1 81 ? -6.164 4.162 5.459 1.00 90.44 81 VAL A C 1
ATOM 634 O O . VAL A 1 81 ? -7.026 4.601 6.217 1.00 90.44 81 VAL A O 1
ATOM 637 N N . LEU A 1 82 ? -5.066 4.843 5.130 1.00 92.12 82 LEU A N 1
ATOM 638 C CA . LEU A 1 82 ? -4.801 6.240 5.450 1.00 92.12 82 LEU A CA 1
ATOM 639 C C . LEU A 1 82 ? -4.686 7.033 4.147 1.00 92.12 82 LEU A C 1
ATOM 641 O O . LEU A 1 82 ? -4.229 6.509 3.130 1.00 92.12 82 LEU A O 1
ATOM 645 N N . HIS A 1 83 ? -5.092 8.296 4.162 1.00 94.00 83 HIS A N 1
ATOM 646 C CA . HIS A 1 83 ? -4.819 9.231 3.076 1.00 94.00 83 HIS A CA 1
ATOM 647 C C . HIS A 1 83 ? -3.686 10.158 3.498 1.00 94.00 83 HIS A C 1
ATOM 649 O O . HIS A 1 83 ? -3.770 10.776 4.557 1.00 94.00 83 HIS A O 1
ATOM 655 N N . GLY A 1 84 ? -2.624 10.207 2.697 1.00 94.88 84 GLY A N 1
ATOM 656 C CA . GLY A 1 84 ? -1.470 11.057 2.949 1.00 94.88 84 GLY A CA 1
ATOM 657 C C . GLY A 1 84 ? -1.636 12.451 2.351 1.00 94.88 84 GLY A C 1
ATOM 658 O O . GLY A 1 84 ? -1.845 12.588 1.152 1.00 94.88 84 GLY A O 1
ATOM 659 N N . GLU A 1 85 ? -1.474 13.475 3.183 1.00 95.81 85 GLU A N 1
ATOM 660 C CA . GLU A 1 85 ? -1.408 14.887 2.810 1.00 95.81 85 GLU A CA 1
ATOM 661 C C . GLU A 1 85 ? 0.058 15.346 2.786 1.00 95.81 85 GLU A C 1
ATOM 663 O O . GLU A 1 85 ? 0.723 15.471 3.824 1.00 95.81 85 GLU A O 1
ATOM 668 N N . GLY A 1 86 ? 0.584 15.565 1.580 1.00 94.88 86 GLY A N 1
ATOM 669 C CA . GLY A 1 86 ? 1.984 15.913 1.331 1.00 94.88 86 GLY A CA 1
ATOM 670 C C . GLY A 1 86 ? 2.732 14.837 0.539 1.00 94.88 86 GLY A C 1
ATOM 671 O O . GLY A 1 86 ? 2.135 14.048 -0.185 1.00 94.88 86 GLY A O 1
ATOM 672 N N . GLN A 1 87 ? 4.063 14.818 0.639 1.00 95.00 87 GLN A N 1
ATOM 673 C CA . GLN A 1 87 ? 4.903 13.881 -0.115 1.00 95.00 87 GLN A CA 1
ATOM 674 C C . GLN A 1 87 ? 5.101 12.570 0.662 1.00 95.00 87 GLN A C 1
ATOM 676 O O . GLN A 1 87 ? 6.015 12.464 1.479 1.00 95.00 87 GLN A O 1
ATOM 681 N N . PHE A 1 88 ? 4.268 11.566 0.385 1.00 95.25 88 PHE A N 1
ATOM 682 C CA . PHE A 1 88 ? 4.357 10.217 0.969 1.00 95.25 88 PHE A CA 1
ATOM 683 C C . PHE A 1 88 ? 5.239 9.259 0.160 1.00 95.25 88 PHE A C 1
ATOM 685 O O . PHE A 1 88 ? 5.297 8.069 0.446 1.00 95.25 88 PHE A O 1
ATOM 692 N N . GLY A 1 89 ? 5.970 9.792 -0.818 1.00 93.12 89 GLY A N 1
ATOM 693 C CA . GLY A 1 89 ? 6.869 9.033 -1.670 1.00 93.12 89 GLY A CA 1
ATOM 694 C C . GLY A 1 89 ? 6.182 8.572 -2.948 1.00 93.12 89 GLY A C 1
ATOM 695 O O . GLY A 1 89 ? 4.965 8.653 -3.111 1.00 93.12 89 GLY A O 1
ATOM 696 N N . THR A 1 90 ? 6.989 8.131 -3.904 1.00 91.44 90 THR A N 1
ATOM 697 C CA . THR A 1 90 ? 6.535 7.902 -5.272 1.00 91.44 90 THR A CA 1
ATOM 698 C C . THR A 1 90 ? 6.997 6.555 -5.806 1.00 91.44 90 THR A C 1
ATOM 700 O O . THR A 1 90 ? 7.885 5.884 -5.265 1.00 91.44 90 THR A O 1
ATOM 703 N N . ARG A 1 91 ? 6.446 6.182 -6.966 1.00 88.88 91 ARG A N 1
ATOM 704 C CA . ARG A 1 91 ? 6.910 5.030 -7.749 1.00 88.88 91 ARG A CA 1
ATOM 705 C C . ARG A 1 91 ? 8.384 5.152 -8.158 1.00 88.88 91 ARG A C 1
ATOM 707 O O . ARG A 1 91 ? 9.019 4.136 -8.438 1.00 88.88 91 ARG A O 1
ATOM 714 N N . ALA A 1 92 ? 8.953 6.361 -8.189 1.00 87.88 92 ALA A N 1
ATOM 715 C CA . ALA A 1 92 ? 10.328 6.562 -8.629 1.00 87.88 92 ALA A CA 1
ATOM 716 C C . ALA A 1 92 ? 11.340 5.838 -7.729 1.00 87.88 92 ALA A C 1
ATOM 718 O O . ALA A 1 92 ? 12.326 5.295 -8.236 1.00 87.88 92 ALA A O 1
ATOM 719 N N . GLN A 1 93 ? 11.072 5.795 -6.418 1.00 89.56 93 GLN A N 1
ATOM 720 C CA . GLN A 1 93 ? 11.932 5.150 -5.418 1.00 89.56 93 GLN A CA 1
ATOM 721 C C . GLN A 1 93 ? 11.195 4.137 -4.529 1.00 89.56 93 GLN A C 1
ATOM 723 O O . GLN A 1 93 ? 11.762 3.659 -3.544 1.00 89.56 93 GLN A O 1
ATOM 728 N N . GLY A 1 94 ? 9.946 3.802 -4.861 1.00 88.62 94 GLY A N 1
ATOM 729 C CA . GLY A 1 94 ? 9.135 2.868 -4.083 1.00 88.62 94 GLY A CA 1
ATOM 730 C C . GLY A 1 94 ? 8.824 3.385 -2.681 1.00 88.62 94 GLY A C 1
ATOM 731 O O . GLY A 1 94 ? 8.932 2.626 -1.722 1.00 88.62 94 GLY A O 1
ATOM 732 N N . GLY A 1 95 ? 8.522 4.679 -2.552 1.00 90.94 95 GLY A N 1
ATOM 733 C CA . GLY A 1 95 ? 8.193 5.319 -1.274 1.00 90.94 95 GLY A CA 1
ATOM 734 C C . GLY A 1 95 ? 9.396 5.798 -0.451 1.00 90.94 95 GLY A C 1
ATOM 735 O O . GLY A 1 95 ? 9.225 6.498 0.541 1.00 90.94 95 GLY A O 1
ATOM 736 N N . LYS A 1 96 ? 10.636 5.477 -0.851 1.00 90.75 96 LYS A N 1
ATOM 737 C CA . LYS A 1 96 ? 11.852 5.912 -0.124 1.00 90.75 96 LYS A CA 1
ATOM 738 C C . LYS A 1 96 ? 12.116 7.418 -0.192 1.00 90.75 96 LYS A C 1
ATOM 740 O O . LYS A 1 96 ? 12.922 7.936 0.572 1.00 90.75 96 LYS A O 1
ATOM 745 N N . ASP A 1 97 ? 11.454 8.098 -1.115 1.00 93.06 97 ASP A N 1
ATOM 746 C CA . ASP A 1 97 ? 11.465 9.541 -1.324 1.00 93.06 97 ASP A CA 1
ATOM 747 C C . ASP A 1 97 ? 10.344 10.271 -0.561 1.00 93.06 97 ASP A C 1
ATOM 749 O O . ASP A 1 97 ? 10.069 11.439 -0.838 1.00 93.06 97 ASP A O 1
ATOM 753 N N . ALA A 1 98 ? 9.702 9.603 0.404 1.00 95.06 98 ALA A N 1
ATOM 754 C CA . ALA A 1 98 ? 8.775 10.238 1.330 1.00 95.06 98 ALA A CA 1
ATOM 755 C C . ALA A 1 98 ? 9.457 11.360 2.132 1.00 95.06 98 ALA A C 1
ATOM 757 O O . ALA A 1 98 ? 10.612 11.257 2.558 1.00 95.06 98 ALA A O 1
ATOM 758 N N . ALA A 1 99 ? 8.723 12.447 2.360 1.00 95.94 99 ALA A N 1
ATOM 759 C CA . ALA A 1 99 ? 9.177 13.535 3.209 1.00 95.94 99 ALA A CA 1
ATOM 760 C C . ALA A 1 99 ? 9.195 13.115 4.689 1.00 95.94 99 ALA A C 1
ATOM 762 O O . ALA A 1 99 ? 8.550 12.158 5.113 1.00 95.94 99 ALA A O 1
ATOM 763 N N . SER A 1 100 ? 9.941 13.862 5.507 1.00 94.75 100 SER A N 1
ATOM 764 C CA . SER A 1 100 ? 9.984 13.617 6.951 1.00 94.75 100 SER A CA 1
ATOM 765 C C . SER A 1 100 ? 8.590 13.727 7.576 1.00 94.75 100 SER A C 1
ATOM 767 O O . SER A 1 100 ? 7.860 14.675 7.286 1.00 94.75 100 SER A O 1
ATOM 769 N N . ALA A 1 101 ? 8.286 12.836 8.528 1.00 92.81 101 ALA A N 1
ATOM 770 C CA . ALA A 1 101 ? 7.036 12.774 9.297 1.00 92.81 101 ALA A CA 1
ATOM 771 C C . ALA A 1 101 ? 6.578 14.107 9.931 1.00 92.81 101 ALA A C 1
ATOM 773 O O . ALA A 1 101 ? 5.417 14.258 10.302 1.00 92.81 101 ALA A O 1
ATOM 774 N N . ARG A 1 102 ? 7.482 15.084 10.077 1.00 93.31 102 ARG A N 1
ATOM 775 C CA . ARG A 1 102 ? 7.177 16.429 10.594 1.00 93.31 102 ARG A CA 1
ATOM 776 C C . ARG A 1 102 ? 6.458 17.336 9.586 1.00 93.31 102 ARG A C 1
ATOM 778 O O . ARG A 1 102 ? 5.850 18.324 9.998 1.00 93.31 102 ARG A O 1
ATOM 785 N N . TYR A 1 103 ? 6.568 17.031 8.292 1.00 95.75 103 TYR A N 1
ATOM 786 C CA . TYR A 1 103 ? 6.076 17.852 7.178 1.00 95.75 103 TYR A CA 1
ATOM 787 C C . TYR A 1 103 ? 4.892 17.238 6.433 1.00 95.75 103 TYR A C 1
ATOM 789 O O . TYR A 1 103 ? 4.415 17.831 5.471 1.00 95.75 103 TYR A O 1
ATOM 797 N N . ILE A 1 104 ? 4.445 16.061 6.856 1.00 97.62 104 ILE A N 1
ATOM 798 C CA . ILE A 1 104 ? 3.363 15.318 6.221 1.00 97.62 104 ILE A CA 1
ATOM 799 C C . ILE A 1 104 ? 2.291 14.985 7.251 1.00 97.62 104 ILE A C 1
ATOM 801 O O . ILE A 1 104 ? 2.588 14.778 8.436 1.00 97.62 104 ILE A O 1
ATOM 805 N N . SER A 1 105 ? 1.052 14.921 6.789 1.00 97.38 105 SER A N 1
ATOM 806 C CA . SER A 1 105 ? -0.107 14.606 7.614 1.00 97.38 105 SER A CA 1
ATOM 807 C C . SER A 1 105 ? -0.897 13.453 7.019 1.00 97.38 105 SER A C 1
ATOM 809 O O . SER A 1 105 ? -0.770 13.148 5.841 1.00 97.38 105 SER A O 1
ATOM 811 N N . VAL A 1 106 ? -1.721 12.805 7.831 1.00 96.25 106 VAL A N 1
ATOM 812 C CA . VAL A 1 106 ? -2.656 11.778 7.379 1.00 96.25 106 VAL A CA 1
ATOM 813 C C . VAL A 1 106 ? -4.079 12.104 7.811 1.00 96.25 106 VAL A C 1
ATOM 815 O O . VAL A 1 106 ? -4.308 12.732 8.846 1.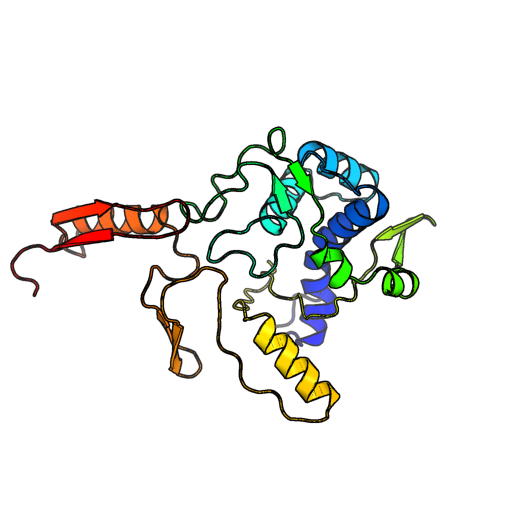00 96.25 106 VAL A O 1
ATOM 818 N N . THR A 1 107 ? -5.039 11.635 7.024 1.00 95.12 107 THR A N 1
ATOM 819 C CA . THR A 1 107 ? -6.461 11.561 7.375 1.00 95.12 107 THR A CA 1
ATOM 820 C C . THR A 1 107 ? -6.958 10.126 7.217 1.00 95.12 107 THR A C 1
ATOM 822 O O . THR A 1 107 ? -6.325 9.300 6.554 1.00 95.12 107 THR A O 1
ATOM 825 N N . ILE A 1 108 ? -8.103 9.812 7.827 1.00 92.50 108 ILE A N 1
ATOM 826 C CA . ILE A 1 108 ? -8.787 8.532 7.624 1.00 92.50 108 ILE A CA 1
ATOM 827 C C . ILE A 1 108 ? -9.781 8.709 6.468 1.00 92.50 108 ILE A C 1
ATOM 829 O O . ILE A 1 108 ? -10.752 9.456 6.622 1.00 92.50 108 ILE A O 1
ATOM 833 N N . PRO A 1 109 ? -9.594 8.028 5.322 1.00 90.88 109 PRO A N 1
ATOM 834 C CA . PRO A 1 109 ? -10.587 8.004 4.260 1.00 90.88 109 PRO A CA 1
ATOM 835 C C . PRO A 1 109 ? -11.937 7.505 4.781 1.00 90.88 109 PRO A C 1
ATOM 837 O O . PRO A 1 109 ? -12.001 6.533 5.534 1.00 90.88 109 PRO A O 1
ATOM 840 N N . ALA A 1 110 ? -13.037 8.076 4.284 1.00 91.19 110 ALA A N 1
ATOM 841 C CA . ALA A 1 110 ? -14.379 7.568 4.587 1.00 91.19 110 ALA A CA 1
ATOM 842 C C . ALA A 1 110 ? -14.529 6.077 4.224 1.00 91.19 110 ALA A C 1
ATOM 844 O O . ALA A 1 110 ? -15.186 5.318 4.934 1.00 91.19 110 ALA A O 1
ATOM 845 N N . LEU A 1 111 ? -13.854 5.641 3.152 1.00 91.06 111 LEU A N 1
ATOM 846 C CA . LEU A 1 111 ? -13.810 4.240 2.742 1.00 91.06 111 LEU A CA 1
ATOM 847 C C . LEU A 1 111 ? -13.259 3.325 3.846 1.00 91.06 111 LEU A C 1
ATOM 849 O O . LEU A 1 111 ? -13.767 2.221 4.006 1.00 91.06 111 LEU A O 1
ATOM 853 N N . THR A 1 112 ? -12.281 3.773 4.636 1.00 92.00 112 THR A N 1
ATOM 854 C CA . THR A 1 112 ? -11.687 2.966 5.709 1.00 92.00 112 THR A CA 1
ATOM 855 C C . THR A 1 112 ? -12.721 2.606 6.772 1.00 92.00 112 THR A C 1
ATOM 857 O O . THR A 1 112 ? -12.787 1.448 7.165 1.00 92.00 112 THR A O 1
ATOM 860 N N . ARG A 1 113 ? -13.600 3.534 7.182 1.00 91.19 113 ARG A N 1
ATOM 861 C CA . ARG A 1 113 ? -14.694 3.207 8.122 1.00 91.19 113 ARG A CA 1
ATOM 862 C C . ARG A 1 113 ? -15.862 2.465 7.486 1.00 91.19 113 ARG A C 1
ATOM 864 O O . ARG A 1 113 ? -16.624 1.836 8.202 1.00 91.19 113 ARG A O 1
ATOM 871 N N . ASN A 1 114 ? -15.986 2.476 6.164 1.00 92.50 114 ASN A N 1
ATOM 872 C CA . ASN A 1 114 ? -16.901 1.551 5.498 1.00 92.50 114 ASN A CA 1
ATOM 873 C C . ASN A 1 114 ? -16.328 0.129 5.476 1.00 92.50 114 ASN A C 1
ATOM 875 O O . ASN A 1 114 ? -17.088 -0.823 5.584 1.00 92.50 114 ASN A O 1
ATOM 879 N N . ILE A 1 115 ? -15.004 -0.012 5.342 1.00 92.00 115 ILE A N 1
ATOM 880 C CA . ILE A 1 115 ? -14.329 -1.312 5.373 1.00 92.00 115 ILE A CA 1
ATOM 881 C C . ILE A 1 115 ? -14.339 -1.901 6.786 1.00 92.00 115 ILE A C 1
ATOM 883 O O . ILE A 1 115 ? -14.668 -3.072 6.939 1.00 92.00 115 ILE A O 1
ATOM 887 N N . PHE A 1 116 ? -13.999 -1.088 7.788 1.00 92.25 116 PHE A N 1
ATOM 888 C CA . PHE A 1 116 ? -14.005 -1.430 9.211 1.00 92.25 116 PHE A CA 1
ATOM 889 C C . PHE A 1 116 ? -15.201 -0.757 9.882 1.00 92.25 116 PHE A C 1
ATOM 891 O O . PHE A 1 116 ? -15.096 0.367 10.398 1.00 92.25 116 PHE A O 1
ATOM 898 N N . HIS A 1 117 ? -16.359 -1.407 9.778 1.00 94.00 117 HIS A N 1
ATOM 899 C CA . HIS A 1 117 ? -17.634 -0.782 10.087 1.00 94.00 117 HIS A CA 1
ATOM 900 C C . HIS A 1 117 ? -17.758 -0.466 11.591 1.00 94.00 117 HIS A C 1
ATOM 902 O O . HIS A 1 117 ? -17.560 -1.357 12.413 1.00 94.00 117 HIS A O 1
ATOM 908 N N . PRO A 1 118 ? -18.153 0.760 11.999 1.00 93.00 118 PRO A N 1
ATOM 909 C CA . PRO A 1 118 ? -18.211 1.145 13.415 1.00 93.00 118 PRO A CA 1
ATOM 910 C C . PRO A 1 118 ? -19.126 0.283 14.293 1.00 93.00 118 PRO A C 1
ATOM 912 O O . PRO A 1 118 ? -18.976 0.273 15.509 1.00 93.00 118 PRO A O 1
ATOM 915 N N . GLN A 1 119 ? -20.117 -0.389 13.699 1.00 94.19 119 GLN A N 1
ATOM 916 C CA . GLN A 1 119 ? -21.008 -1.285 14.447 1.00 94.19 119 GLN A CA 1
ATOM 917 C C . GLN A 1 119 ? -20.319 -2.590 14.859 1.00 94.19 119 GLN A C 1
ATOM 919 O O . GLN A 1 119 ? -20.753 -3.206 15.830 1.00 94.19 119 GLN A O 1
ATOM 924 N N . ASP A 1 120 ? -19.246 -2.974 14.166 1.00 93.00 120 ASP A N 1
ATOM 925 C CA . ASP A 1 120 ? -18.483 -4.178 14.483 1.00 93.00 120 ASP A CA 1
ATOM 926 C C . ASP A 1 120 ? -17.513 -3.932 15.645 1.00 93.00 120 ASP A C 1
ATOM 928 O O . ASP A 1 120 ? -17.152 -4.885 16.328 1.00 93.00 120 ASP A O 1
ATOM 932 N N . ASP A 1 121 ? -17.158 -2.668 15.933 1.00 92.62 121 ASP A N 1
ATOM 933 C CA . ASP A 1 121 ? -16.234 -2.284 17.012 1.00 92.62 121 ASP A CA 1
ATOM 934 C C . ASP A 1 121 ? -16.646 -2.909 18.363 1.00 92.62 121 ASP A C 1
ATOM 936 O O . ASP A 1 121 ? -15.810 -3.431 19.092 1.00 92.62 121 ASP A O 1
ATOM 940 N N . ALA A 1 122 ? -17.946 -2.931 18.683 1.00 91.94 122 ALA A N 1
ATOM 941 C CA . ALA A 1 122 ? -18.458 -3.484 19.944 1.00 91.94 122 ALA A CA 1
ATOM 942 C C . ALA A 1 122 ? -18.395 -5.022 20.035 1.00 91.94 122 ALA A C 1
ATOM 944 O O . ALA A 1 122 ? -18.607 -5.579 21.112 1.00 91.94 122 ALA A O 1
ATOM 945 N N . LEU A 1 123 ? -18.152 -5.701 18.913 1.00 92.25 123 LEU A N 1
ATOM 946 C CA . LEU A 1 123 ? -18.057 -7.158 18.818 1.00 92.25 123 LEU A CA 1
ATOM 947 C C . LEU A 1 123 ? -16.603 -7.646 18.856 1.00 92.25 123 LEU A C 1
ATOM 949 O O . LEU A 1 123 ? -16.372 -8.852 18.953 1.00 92.25 123 LEU A O 1
ATOM 953 N N . LEU A 1 124 ? -15.632 -6.733 18.754 1.00 91.31 124 LEU A N 1
ATOM 954 C CA . LEU A 1 124 ? -14.217 -7.079 18.721 1.00 91.31 124 LEU A CA 1
ATOM 955 C C . LEU A 1 124 ? -13.728 -7.540 20.096 1.00 91.31 124 LEU A C 1
ATOM 957 O O . LEU A 1 124 ? -14.151 -7.046 21.143 1.00 91.31 124 LEU A O 1
ATOM 961 N N . THR A 1 125 ? -12.776 -8.467 20.085 1.00 90.75 125 THR A N 1
ATOM 962 C CA . THR A 1 125 ? -12.023 -8.844 21.281 1.00 90.75 125 THR A CA 1
ATOM 963 C C . THR A 1 125 ? -10.867 -7.870 21.459 1.00 90.75 125 THR A C 1
ATOM 965 O O . THR A 1 125 ? -9.967 -7.804 20.621 1.00 90.75 125 THR A O 1
ATOM 968 N N . TYR A 1 126 ? -10.924 -7.092 22.537 1.00 89.88 126 TYR A N 1
ATOM 969 C CA . TYR A 1 126 ? -9.900 -6.115 22.884 1.00 89.88 126 TYR A CA 1
ATOM 970 C C . TYR A 1 126 ? -8.860 -6.699 23.828 1.00 89.88 126 TYR A C 1
ATOM 972 O O . TYR A 1 126 ? -9.195 -7.448 24.746 1.00 89.88 126 TYR A O 1
ATOM 980 N N . CYS A 1 127 ? -7.605 -6.317 23.605 1.00 86.31 127 CYS A N 1
ATOM 981 C CA . CYS A 1 127 ? -6.517 -6.614 24.520 1.00 86.31 127 CYS A CA 1
ATOM 982 C C . CYS A 1 127 ? -6.729 -5.862 25.846 1.00 86.31 127 CYS A C 1
ATOM 984 O O . CYS A 1 127 ? -7.176 -4.712 25.853 1.00 86.31 127 CYS A O 1
ATOM 986 N N . ASP A 1 128 ? -6.381 -6.508 26.956 1.00 83.81 128 ASP A N 1
ATOM 987 C CA . ASP A 1 128 ? -6.367 -5.916 28.296 1.00 83.81 128 ASP A CA 1
ATOM 988 C C . ASP A 1 128 ? -4.911 -5.800 28.760 1.00 83.81 128 ASP A C 1
ATOM 990 O O . ASP A 1 128 ? -4.161 -6.779 28.695 1.00 83.81 128 ASP A O 1
ATOM 994 N N . ASP A 1 129 ? -4.514 -4.598 29.173 1.00 81.12 129 ASP A N 1
ATOM 995 C CA . ASP A 1 129 ? -3.218 -4.324 29.792 1.00 81.12 129 ASP A CA 1
ATOM 996 C C . ASP A 1 129 ? -3.453 -3.614 31.131 1.00 81.12 129 ASP A C 1
ATOM 998 O O . ASP A 1 129 ? -3.920 -2.473 31.173 1.00 81.12 129 ASP A O 1
ATOM 1002 N N . ASP A 1 130 ? -3.215 -4.324 32.236 1.00 82.56 130 ASP A N 1
ATOM 1003 C CA . ASP A 1 130 ? -3.470 -3.871 33.612 1.00 82.56 130 ASP A CA 1
ATOM 1004 C C . ASP A 1 130 ? -4.875 -3.253 33.834 1.00 82.56 130 ASP A C 1
ATOM 1006 O O . ASP A 1 130 ? -5.051 -2.271 34.565 1.00 82.56 130 ASP A O 1
ATOM 1010 N N . GLY A 1 131 ? -5.911 -3.835 33.218 1.00 79.56 131 GLY A N 1
ATOM 1011 C CA . GLY A 1 131 ? -7.302 -3.386 33.319 1.00 79.56 131 GLY A CA 1
ATOM 1012 C C . GLY A 1 131 ? -7.652 -2.200 32.417 1.00 79.56 131 GLY A C 1
ATOM 1013 O O . GLY A 1 131 ? -8.766 -1.671 32.508 1.00 79.56 131 GLY A O 1
ATOM 1014 N N . GLN A 1 132 ? -6.728 -1.755 31.560 1.00 80.50 132 GLN A N 1
ATOM 1015 C CA . GLN A 1 132 ? -7.010 -0.805 30.488 1.00 80.50 132 GLN A CA 1
ATOM 1016 C C . GLN A 1 132 ? -7.288 -1.536 29.179 1.00 80.50 132 GLN A C 1
ATOM 1018 O O . GLN A 1 132 ? -6.568 -2.444 28.774 1.00 80.50 132 GLN A O 1
ATOM 1023 N N . LEU A 1 133 ? -8.347 -1.099 28.500 1.00 82.38 133 LEU A N 1
ATOM 1024 C CA . LEU A 1 133 ? -8.768 -1.665 27.228 1.00 82.38 133 LEU A CA 1
ATOM 1025 C C . LEU A 1 133 ? -7.957 -1.047 26.077 1.00 82.38 133 LEU A C 1
ATOM 1027 O O . LEU A 1 133 ? -8.053 0.157 25.792 1.00 82.38 133 LEU A O 1
ATOM 1031 N N . MET A 1 134 ? -7.161 -1.892 25.432 1.00 85.81 134 MET A N 1
ATOM 1032 C CA . MET A 1 134 ? -6.175 -1.536 24.411 1.00 85.81 134 MET A CA 1
ATOM 1033 C C . MET A 1 134 ? -6.744 -1.748 23.001 1.00 85.81 134 MET A C 1
ATOM 1035 O O . MET A 1 134 ? -7.953 -1.640 22.810 1.00 85.81 134 MET A O 1
ATOM 1039 N N . GLU A 1 135 ? -5.906 -1.960 21.985 1.00 86.38 135 GLU A N 1
ATOM 1040 C CA . GLU A 1 135 ? -6.339 -2.281 20.622 1.00 86.38 135 GLU A CA 1
ATOM 1041 C C . GLU A 1 135 ? -7.065 -3.641 20.533 1.00 86.38 135 GLU A C 1
ATOM 1043 O O . GLU A 1 135 ? -6.842 -4.517 21.374 1.00 86.38 135 GLU A O 1
ATOM 1048 N N . PRO A 1 136 ? -7.919 -3.865 19.516 1.00 88.50 136 PRO A N 1
ATOM 1049 C CA . PRO A 1 136 ? -8.467 -5.189 19.257 1.00 88.50 136 PRO A CA 1
ATOM 1050 C C . PRO A 1 136 ? -7.405 -6.144 18.704 1.00 88.50 136 PRO A C 1
ATOM 1052 O O . PRO A 1 136 ? -6.505 -5.736 17.963 1.00 88.50 136 PRO A O 1
ATOM 1055 N N . GLU A 1 137 ? -7.553 -7.434 19.008 1.00 83.75 137 GLU A N 1
ATOM 1056 C CA . GLU A 1 137 ? -6.689 -8.494 18.469 1.00 83.75 137 GLU A CA 1
ATOM 1057 C C . GLU A 1 137 ? -6.727 -8.520 16.935 1.00 83.75 137 GLU A C 1
ATOM 1059 O O . GLU A 1 137 ? -5.705 -8.708 16.272 1.00 83.75 137 GLU A O 1
ATOM 1064 N N . LEU A 1 138 ? -7.912 -8.284 16.367 1.00 83.31 138 LEU A N 1
ATOM 1065 C CA . LEU A 1 138 ? -8.149 -8.219 14.934 1.00 83.31 138 LEU A CA 1
ATOM 1066 C C . LEU A 1 138 ? -9.336 -7.303 14.639 1.00 83.31 138 LEU A C 1
ATOM 1068 O O . LEU A 1 138 ? -10.407 -7.453 15.226 1.00 83.31 138 LEU A O 1
ATOM 1072 N N . TYR A 1 139 ? -9.172 -6.396 13.678 1.00 85.44 139 TYR A N 1
ATOM 1073 C CA . TYR A 1 139 ? -10.307 -5.689 13.096 1.00 85.44 139 TYR A CA 1
ATOM 1074 C C . TYR A 1 139 ? -11.041 -6.560 12.076 1.00 85.44 139 TYR A C 1
ATOM 1076 O O . TYR A 1 139 ? -10.429 -7.168 11.196 1.00 85.44 139 TYR A O 1
ATOM 1084 N N . LEU A 1 140 ? -12.371 -6.549 12.145 1.00 86.19 140 LEU A N 1
ATOM 1085 C CA . LEU A 1 140 ? -13.225 -7.186 11.151 1.00 86.19 140 LEU A CA 1
ATOM 1086 C C . LEU A 1 140 ? -13.418 -6.240 9.964 1.00 86.19 140 LEU A C 1
ATOM 1088 O O . LEU A 1 140 ? -14.056 -5.195 10.072 1.00 86.19 140 LEU A O 1
ATOM 1092 N N . ALA A 1 141 ? -12.823 -6.601 8.831 1.00 89.12 141 ALA A N 1
ATOM 1093 C CA . ALA A 1 141 ? -13.013 -5.900 7.572 1.00 89.12 141 ALA A CA 1
ATOM 1094 C C . ALA A 1 141 ? -14.077 -6.603 6.723 1.00 89.12 141 ALA A C 1
ATOM 1096 O O . ALA A 1 141 ? -14.066 -7.827 6.599 1.00 89.12 141 ALA A O 1
ATOM 1097 N N . ILE A 1 142 ? -14.927 -5.836 6.035 1.00 90.12 142 ILE A N 1
ATOM 1098 C CA . ILE A 1 142 ? -15.886 -6.398 5.061 1.00 90.12 142 ILE A CA 1
ATOM 1099 C C . ILE A 1 142 ? -15.190 -6.973 3.812 1.00 90.12 142 ILE A C 1
ATOM 1101 O O . ILE A 1 142 ? -15.813 -7.679 3.022 1.00 90.12 142 ILE A O 1
ATOM 1105 N N . LEU A 1 143 ? -13.911 -6.634 3.607 1.00 87.25 143 LEU A N 1
ATOM 1106 C CA . LEU A 1 143 ? -13.047 -7.174 2.560 1.00 87.25 143 LEU A CA 1
ATOM 1107 C C . LEU A 1 143 ? -11.838 -7.868 3.201 1.00 87.25 143 LEU A C 1
ATOM 1109 O O . LEU A 1 143 ? -11.323 -7.369 4.199 1.00 87.25 143 LEU A O 1
ATOM 1113 N N . PRO A 1 144 ? -11.305 -8.949 2.611 1.00 84.25 144 PRO A N 1
ATOM 1114 C CA . PRO A 1 144 ? -10.019 -9.503 3.015 1.00 84.25 144 PRO A CA 1
ATOM 1115 C C . PRO A 1 144 ? -8.895 -8.495 2.723 1.00 84.25 144 PRO A C 1
ATOM 1117 O O . PRO A 1 144 ? -8.400 -8.396 1.602 1.00 84.25 144 PRO A O 1
ATOM 1120 N N . MET A 1 145 ? -8.499 -7.738 3.750 1.00 78.19 145 MET A N 1
ATOM 1121 C CA . MET A 1 145 ? -7.437 -6.723 3.683 1.00 78.19 145 MET A CA 1
ATOM 1122 C C . MET A 1 145 ? -6.028 -7.306 3.900 1.00 78.19 145 MET A C 1
ATOM 1124 O O . MET A 1 145 ? -5.049 -6.565 3.836 1.00 78.19 145 MET A O 1
ATOM 1128 N N . ILE A 1 146 ? -5.907 -8.622 4.136 1.00 67.56 146 ILE A N 1
ATOM 1129 C CA . ILE A 1 146 ? -4.620 -9.329 4.240 1.00 67.56 146 ILE A CA 1
ATOM 1130 C C . ILE A 1 146 ? -3.958 -9.361 2.859 1.00 67.56 146 ILE A C 1
ATOM 1132 O O . ILE A 1 146 ? -4.147 -10.286 2.077 1.00 67.56 146 ILE A O 1
ATOM 1136 N N . LEU A 1 147 ? -3.187 -8.319 2.561 1.00 44.91 147 LEU A N 1
ATOM 1137 C CA . LEU A 1 147 ? -2.283 -8.220 1.415 1.00 44.91 147 LEU A CA 1
ATOM 1138 C C . LEU A 1 147 ? -0.995 -7.510 1.874 1.00 44.91 147 LEU A C 1
ATOM 1140 O O . LEU A 1 147 ? -0.644 -6.441 1.384 1.00 44.91 147 LEU A O 1
ATOM 1144 N N . GLY A 1 148 ? -0.322 -8.077 2.882 1.00 35.84 148 GLY A N 1
ATOM 1145 C CA . GLY A 1 148 ? 0.879 -7.514 3.509 1.00 35.84 148 GLY A CA 1
ATOM 1146 C C . GLY A 1 148 ? 2.017 -8.532 3.625 1.00 35.84 148 GLY A C 1
ATOM 1147 O O . GLY A 1 148 ? 1.781 -9.731 3.747 1.00 35.84 148 GLY A O 1
ATOM 1148 N N . ILE A 1 149 ? 3.258 -8.043 3.552 1.00 32.88 149 ILE A N 1
ATOM 1149 C CA . ILE A 1 149 ? 4.496 -8.829 3.687 1.00 32.88 149 ILE A CA 1
ATOM 1150 C C . ILE A 1 149 ? 4.847 -8.914 5.177 1.00 32.88 149 ILE A C 1
ATOM 1152 O O . ILE A 1 149 ? 5.093 -7.880 5.789 1.00 32.88 149 ILE A O 1
ATOM 1156 N N . GLY A 1 150 ? 4.919 -10.120 5.742 1.00 30.52 150 GLY A N 1
ATOM 1157 C CA . GLY A 1 150 ? 5.501 -10.352 7.068 1.00 30.52 150 GLY A CA 1
A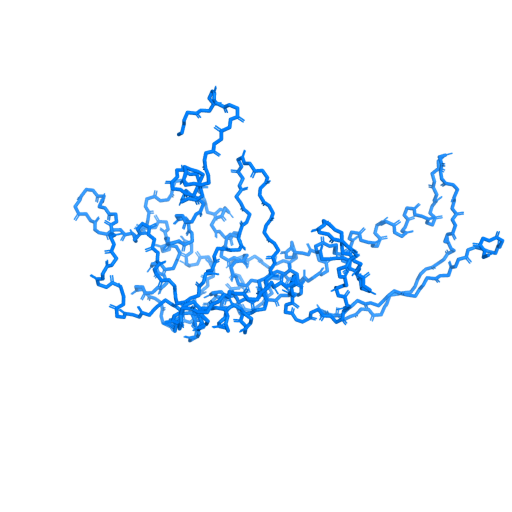TOM 1158 C C . GLY A 1 150 ? 6.996 -10.675 6.973 1.00 30.52 150 GLY A C 1
ATOM 1159 O O . GLY A 1 150 ? 7.432 -11.327 6.025 1.00 30.52 150 GLY A O 1
ATOM 1160 N N . THR A 1 151 ? 7.798 -10.232 7.943 1.00 28.72 151 THR A N 1
ATOM 1161 C CA . THR A 1 151 ? 9.202 -10.660 8.094 1.00 28.72 151 THR A CA 1
ATOM 1162 C C . THR A 1 151 ? 9.309 -11.785 9.122 1.00 28.72 151 THR A C 1
ATOM 1164 O O . THR A 1 151 ? 8.949 -11.591 10.278 1.00 28.72 151 THR A O 1
ATOM 1167 N N . GLY A 1 152 ? 9.832 -12.933 8.691 1.00 34.12 152 GLY A N 1
ATOM 1168 C CA . GLY A 1 152 ? 10.016 -14.164 9.478 1.00 34.12 152 GLY A CA 1
ATOM 1169 C C . GLY A 1 152 ? 10.043 -15.383 8.552 1.00 34.12 152 GLY A C 1
ATOM 1170 O O . GLY A 1 152 ? 10.938 -16.216 8.629 1.00 34.12 152 GLY A O 1
ATOM 1171 N N . TRP A 1 153 ? 9.154 -15.353 7.553 1.00 43.91 153 TRP A N 1
ATOM 1172 C CA . TRP A 1 153 ? 9.082 -16.236 6.388 1.00 43.91 153 TRP A CA 1
ATOM 1173 C C . TRP A 1 153 ? 8.721 -15.381 5.171 1.00 43.91 153 TRP A C 1
ATOM 1175 O O . TRP A 1 153 ? 7.917 -14.456 5.284 1.00 43.91 153 TRP A O 1
ATOM 1185 N N . SER A 1 154 ? 9.306 -15.634 3.998 1.00 43.97 154 SER A N 1
ATOM 1186 C CA . SER A 1 154 ? 8.965 -14.865 2.797 1.00 43.97 154 SER A CA 1
ATOM 1187 C C . SER A 1 154 ? 7.615 -15.324 2.240 1.00 43.97 154 SER A C 1
ATOM 1189 O O . SER A 1 154 ? 7.559 -16.249 1.433 1.00 43.97 154 SER A O 1
ATOM 1191 N N . SER A 1 155 ? 6.526 -14.681 2.658 1.00 54.56 155 SER A N 1
ATOM 1192 C CA . SER A 1 155 ? 5.238 -14.779 1.969 1.00 54.56 155 SER A CA 1
ATOM 1193 C C . SER A 1 155 ? 5.075 -13.592 1.022 1.00 54.56 155 SER A C 1
ATOM 1195 O O . SER A 1 155 ? 5.268 -12.436 1.408 1.00 54.56 155 SER A O 1
ATOM 1197 N N . PHE A 1 156 ? 4.748 -13.873 -0.238 1.00 65.62 156 PHE A N 1
ATOM 1198 C CA . PHE A 1 156 ? 4.390 -12.859 -1.221 1.00 65.62 156 PHE A CA 1
ATOM 1199 C C . PHE A 1 156 ? 2.954 -13.099 -1.666 1.00 65.62 156 PHE A C 1
ATOM 1201 O O . PHE A 1 156 ? 2.664 -14.080 -2.347 1.00 65.62 156 PHE A O 1
ATOM 1208 N N . ILE A 1 157 ? 2.071 -12.174 -1.299 1.00 73.75 157 ILE A N 1
ATOM 1209 C CA . ILE A 1 157 ? 0.700 -12.140 -1.796 1.00 73.75 157 ILE A CA 1
ATOM 1210 C C . ILE A 1 157 ? 0.605 -10.949 -2.758 1.00 73.75 157 ILE A C 1
ATOM 1212 O O . ILE A 1 157 ? 0.885 -9.819 -2.343 1.00 73.75 157 ILE A O 1
ATOM 1216 N N . PRO A 1 158 ? 0.283 -11.169 -4.046 1.00 80.50 158 PRO A N 1
ATOM 1217 C CA . PRO A 1 158 ? 0.082 -10.074 -4.982 1.00 80.50 158 PRO A CA 1
ATOM 1218 C C . PRO A 1 158 ? -1.199 -9.314 -4.640 1.00 80.50 158 PRO A C 1
ATOM 1220 O O . PRO A 1 158 ? -2.100 -9.847 -3.995 1.00 80.50 158 PRO A O 1
ATOM 1223 N N . ASN A 1 159 ? -1.312 -8.078 -5.119 1.00 84.81 159 ASN A N 1
ATOM 1224 C CA . ASN A 1 159 ? -2.558 -7.349 -4.958 1.00 84.81 159 ASN A CA 1
ATOM 1225 C C . ASN A 1 159 ? -3.601 -7.864 -5.958 1.00 84.81 159 ASN A C 1
ATOM 1227 O O . ASN A 1 159 ? -3.261 -8.255 -7.075 1.00 84.81 159 ASN A O 1
ATOM 1231 N N . TYR A 1 160 ? -4.874 -7.792 -5.575 1.00 87.94 160 TYR A N 1
ATOM 1232 C CA . TYR A 1 160 ? -6.009 -8.154 -6.424 1.00 87.94 160 TYR A CA 1
ATOM 1233 C C . TYR A 1 160 ? -6.988 -6.991 -6.558 1.00 87.94 160 TYR A C 1
ATOM 1235 O O . TYR A 1 160 ? -7.021 -6.070 -5.732 1.00 87.94 160 TYR A O 1
ATOM 1243 N N . ASN A 1 161 ? -7.801 -7.028 -7.609 1.00 89.56 161 ASN A N 1
ATOM 1244 C CA . ASN A 1 161 ? -8.849 -6.045 -7.826 1.00 89.56 161 ASN A CA 1
ATOM 1245 C C . ASN A 1 161 ? -9.944 -6.214 -6.767 1.00 89.56 161 ASN A C 1
ATOM 1247 O O . ASN A 1 161 ? -10.539 -7.282 -6.625 1.00 89.56 161 ASN A O 1
ATOM 1251 N N . SER A 1 162 ? -10.247 -5.139 -6.042 1.00 90.94 162 SER A N 1
ATOM 1252 C CA . SER A 1 162 ? -11.263 -5.158 -4.989 1.00 90.94 162 SER A CA 1
ATOM 1253 C C . SER A 1 162 ? -12.657 -5.505 -5.510 1.00 90.94 162 SER A C 1
ATOM 1255 O O . SER A 1 162 ? -13.454 -6.086 -4.778 1.00 90.94 162 SER A O 1
ATOM 1257 N N . ARG A 1 163 ? -12.957 -5.212 -6.781 1.00 92.69 163 ARG A N 1
ATOM 1258 C CA . ARG A 1 163 ? -14.227 -5.605 -7.408 1.00 92.69 163 ARG A CA 1
ATOM 1259 C C . ARG A 1 163 ? -14.329 -7.116 -7.586 1.00 92.69 163 ARG A C 1
ATOM 1261 O O . ARG A 1 163 ? -15.396 -7.669 -7.338 1.00 92.69 163 ARG A O 1
ATOM 1268 N N . ASP A 1 164 ? -13.234 -7.773 -7.954 1.00 92.81 164 ASP A N 1
ATOM 1269 C CA . ASP A 1 164 ? -13.202 -9.226 -8.137 1.00 92.81 164 ASP A CA 1
ATOM 1270 C C . ASP A 1 164 ? -13.321 -9.936 -6.788 1.00 92.81 164 ASP A C 1
ATOM 1272 O O . ASP A 1 164 ? -14.106 -10.873 -6.652 1.00 92.81 164 ASP A O 1
ATOM 1276 N N . ILE A 1 165 ? -12.654 -9.398 -5.761 1.00 91.94 165 ILE A N 1
ATOM 1277 C CA . ILE A 1 165 ? -12.813 -9.842 -4.372 1.00 91.94 165 ILE A CA 1
ATOM 1278 C C . ILE A 1 165 ? -14.285 -9.750 -3.950 1.00 91.94 165 ILE A C 1
ATOM 1280 O O . ILE A 1 165 ? -14.852 -10.738 -3.496 1.00 91.94 165 ILE A O 1
ATOM 1284 N N . VAL A 1 166 ? -14.933 -8.595 -4.141 1.00 94.19 166 VAL A N 1
ATOM 1285 C CA . VAL A 1 166 ? -16.357 -8.409 -3.801 1.00 94.19 166 VAL A CA 1
ATOM 1286 C C . VAL A 1 166 ? -17.253 -9.384 -4.564 1.00 94.19 166 VAL A C 1
ATOM 1288 O O . VAL A 1 166 ? -18.190 -9.933 -3.988 1.00 94.19 166 VAL A O 1
ATOM 1291 N N . ASN A 1 167 ? -16.990 -9.605 -5.851 1.00 96.19 167 ASN A N 1
ATOM 1292 C CA . ASN A 1 167 ? -17.770 -10.538 -6.659 1.00 96.19 167 ASN A CA 1
ATOM 1293 C C . ASN A 1 167 ? -17.619 -11.977 -6.153 1.00 96.19 167 ASN A C 1
ATOM 1295 O O . ASN A 1 167 ? -18.619 -12.681 -6.047 1.00 96.19 167 ASN A O 1
ATOM 1299 N N . ASN A 1 168 ? -16.411 -12.395 -5.775 1.00 94.44 168 ASN A N 1
ATOM 1300 C CA . ASN A 1 168 ? -16.178 -13.709 -5.181 1.00 94.44 168 ASN A CA 1
ATOM 1301 C C . ASN A 1 168 ? -16.791 -13.850 -3.788 1.00 94.44 168 ASN A C 1
ATOM 1303 O O . ASN A 1 168 ? -17.369 -14.888 -3.494 1.00 94.44 168 ASN A O 1
ATOM 1307 N N . LEU A 1 169 ? -16.759 -12.808 -2.954 1.00 93.75 169 LEU A N 1
ATOM 1308 C CA . LEU A 1 169 ? -17.467 -12.822 -1.671 1.00 93.75 169 LEU A CA 1
ATOM 1309 C C . LEU A 1 169 ? -18.977 -13.001 -1.871 1.00 93.75 169 LEU A C 1
ATOM 1311 O O . LEU A 1 169 ? -19.594 -13.811 -1.190 1.00 93.75 169 LEU A O 1
ATOM 1315 N N . LYS A 1 170 ? -19.573 -12.302 -2.846 1.00 96.81 170 LYS A N 1
ATOM 1316 C CA . LYS A 1 170 ? -20.993 -12.471 -3.194 1.00 96.81 170 LYS A CA 1
ATOM 1317 C C . LYS A 1 170 ? -21.315 -13.877 -3.696 1.00 96.81 170 LYS A C 1
ATOM 1319 O O . LYS A 1 170 ? -22.369 -14.394 -3.354 1.00 96.81 170 LYS A O 1
ATOM 1324 N N . ARG A 1 171 ? -20.420 -14.486 -4.481 1.00 97.06 171 ARG A N 1
ATOM 1325 C CA . ARG A 1 171 ? -20.545 -15.885 -4.919 1.00 97.06 171 ARG A CA 1
ATOM 1326 C C . ARG A 1 171 ? -20.583 -16.828 -3.726 1.00 97.06 171 ARG A C 1
ATOM 1328 O O . ARG A 1 171 ? -21.543 -17.571 -3.590 1.00 97.06 171 ARG A O 1
ATOM 1335 N N . LEU A 1 172 ? -19.616 -16.702 -2.819 1.00 94.69 172 LEU A N 1
ATOM 1336 C CA . LEU A 1 172 ? -19.544 -17.523 -1.610 1.00 94.69 172 LEU A CA 1
ATOM 1337 C C . LEU A 1 172 ? -20.781 -17.360 -0.714 1.00 94.69 172 LEU A C 1
ATOM 1339 O O . LEU A 1 172 ? -21.273 -18.344 -0.181 1.00 94.69 172 LEU A O 1
ATOM 1343 N N . ILE A 1 173 ? -21.320 -16.141 -0.582 1.00 96.19 173 ILE A N 1
ATOM 1344 C CA . ILE A 1 173 ? -22.573 -15.884 0.156 1.00 96.19 173 ILE A CA 1
ATOM 1345 C C . ILE A 1 173 ? -23.774 -16.608 -0.477 1.00 96.19 173 ILE A C 1
ATOM 1347 O O . ILE A 1 173 ? -24.708 -16.969 0.231 1.00 96.19 173 ILE A O 1
ATOM 1351 N N . ASN A 1 174 ? -23.751 -16.816 -1.794 1.00 97.31 174 ASN A N 1
ATOM 1352 C CA . ASN A 1 174 ? -24.793 -17.514 -2.548 1.00 97.31 174 ASN A CA 1
ATOM 1353 C C . ASN A 1 174 ? -24.481 -19.009 -2.765 1.00 97.31 174 ASN A C 1
ATOM 1355 O O . ASN A 1 174 ? -25.093 -19.622 -3.638 1.00 97.31 174 ASN A O 1
ATOM 1359 N N . ASP A 1 175 ? -23.517 -19.577 -2.030 1.00 97.19 175 ASP A N 1
ATOM 1360 C CA . ASP A 1 175 ? -23.038 -20.957 -2.199 1.00 97.19 175 ASP A CA 1
ATOM 1361 C C . ASP A 1 175 ? -22.542 -21.276 -3.631 1.00 97.19 175 ASP A C 1
ATOM 1363 O O . ASP A 1 175 ? -22.595 -22.415 -4.099 1.00 97.19 175 ASP A O 1
ATOM 1367 N N . GLU A 1 176 ? -22.049 -20.265 -4.353 1.00 97.31 176 GLU A N 1
ATOM 1368 C CA . GLU A 1 176 ? -21.415 -20.414 -5.663 1.00 97.31 176 GLU A CA 1
ATOM 1369 C C . GLU A 1 176 ? -19.889 -20.531 -5.541 1.00 97.31 176 GLU A C 1
ATOM 1371 O O . GLU A 1 176 ? -19.249 -19.852 -4.732 1.00 97.31 176 GLU A O 1
ATOM 1376 N N . GLU A 1 177 ? -19.285 -21.317 -6.434 1.00 95.75 177 GLU A N 1
ATOM 1377 C CA . GLU A 1 177 ? -17.828 -21.427 -6.537 1.00 95.75 177 GLU A CA 1
ATOM 1378 C C . GLU A 1 177 ? -17.180 -20.077 -6.922 1.00 95.75 177 GLU A C 1
ATOM 1380 O O . GLU A 1 177 ? -17.665 -19.382 -7.833 1.00 95.75 177 GLU A O 1
ATOM 1385 N N . PRO A 1 178 ? -16.071 -19.688 -6.262 1.00 93.56 178 PRO A N 1
ATOM 1386 C CA . PRO A 1 178 ? -15.341 -18.477 -6.597 1.00 93.56 178 PRO A CA 1
ATOM 1387 C C . PRO A 1 178 ? -14.644 -18.610 -7.956 1.00 93.56 178 PRO A C 1
ATOM 1389 O O . PRO A 1 178 ? -14.157 -19.669 -8.350 1.00 93.56 178 PRO A O 1
ATOM 1392 N N . ILE A 1 179 ? -14.545 -17.493 -8.671 1.00 93.25 179 ILE A N 1
ATOM 1393 C CA . ILE A 1 179 ? -13.799 -17.406 -9.925 1.00 93.25 179 ILE A CA 1
ATOM 1394 C C . ILE A 1 179 ? -12.324 -17.118 -9.606 1.00 93.25 179 ILE A C 1
ATOM 1396 O O . ILE A 1 179 ? -12.047 -16.227 -8.794 1.00 93.25 179 ILE A O 1
ATOM 1400 N N . PRO A 1 180 ? -11.366 -17.808 -10.254 1.00 89.88 180 PRO A N 1
ATOM 1401 C CA . PRO A 1 180 ? -9.950 -17.478 -10.138 1.00 89.88 180 PRO A CA 1
ATOM 1402 C C . PRO A 1 180 ? -9.683 -15.992 -10.415 1.00 89.88 180 PRO A C 1
ATOM 1404 O O . PRO A 1 180 ? -10.103 -15.455 -11.438 1.00 89.88 180 PRO A O 1
ATOM 1407 N N . MET A 1 181 ? -8.985 -15.327 -9.494 1.00 86.88 181 MET A N 1
ATOM 1408 C CA . MET A 1 181 ? -8.588 -13.925 -9.644 1.00 86.88 181 MET A CA 1
ATOM 1409 C C . MET A 1 181 ? -7.153 -13.837 -10.150 1.00 86.88 181 MET A C 1
ATOM 1411 O O . MET A 1 181 ? -6.307 -14.656 -9.788 1.00 86.88 181 MET A O 1
ATOM 1415 N N . HIS A 1 182 ? -6.863 -12.798 -10.927 1.00 83.81 182 HIS A N 1
ATOM 1416 C CA . HIS A 1 182 ? -5.510 -12.505 -11.390 1.00 83.81 182 HIS A CA 1
ATOM 1417 C C . HIS A 1 182 ? -4.944 -11.273 -10.673 1.00 83.81 182 HIS A C 1
ATOM 1419 O O . HIS A 1 182 ? -5.713 -10.380 -10.298 1.00 83.81 182 HIS A O 1
ATOM 1425 N N . PRO A 1 183 ? -3.613 -11.205 -10.475 1.00 86.56 183 PRO A N 1
ATOM 1426 C CA . PRO A 1 183 ? -2.967 -10.035 -9.900 1.00 86.56 183 PRO A CA 1
ATOM 1427 C C . PRO A 1 183 ? -3.360 -8.749 -10.625 1.00 86.56 183 PRO A C 1
ATOM 1429 O O . PRO A 1 183 ? -3.329 -8.673 -11.852 1.00 86.56 183 PRO A O 1
ATOM 1432 N N . TRP A 1 184 ? -3.696 -7.723 -9.854 1.00 88.62 184 TRP A N 1
ATOM 1433 C CA . TRP A 1 184 ? -4.105 -6.426 -10.370 1.00 88.62 184 TRP A CA 1
ATOM 1434 C C . TRP A 1 184 ? -3.629 -5.316 -9.439 1.00 88.62 184 TRP A C 1
ATOM 1436 O O . TRP A 1 184 ? -3.767 -5.405 -8.217 1.00 88.62 184 TRP A O 1
ATOM 1446 N N . TYR A 1 185 ? -3.099 -4.244 -10.023 1.00 88.44 185 TYR A N 1
ATOM 1447 C CA . TYR A 1 185 ? -2.519 -3.125 -9.288 1.00 88.44 185 TYR A CA 1
ATOM 1448 C C . TYR A 1 185 ? -3.156 -1.810 -9.725 1.00 88.44 185 TYR A C 1
ATOM 1450 O O . TYR A 1 185 ? -3.188 -1.480 -10.911 1.00 88.44 185 TYR A O 1
ATOM 1458 N N . ARG A 1 186 ? -3.647 -1.034 -8.755 1.00 89.38 186 ARG A N 1
ATOM 1459 C CA . ARG A 1 186 ? -4.314 0.246 -9.015 1.00 89.38 186 ARG A CA 1
ATOM 1460 C C . ARG A 1 186 ? -3.389 1.205 -9.770 1.00 89.38 186 ARG A C 1
ATOM 1462 O O . ARG A 1 186 ? -2.291 1.506 -9.311 1.00 89.38 186 ARG A O 1
ATOM 1469 N N . GLY A 1 187 ? -3.863 1.700 -10.914 1.00 87.69 187 GLY A N 1
ATOM 1470 C CA . GLY A 1 187 ? -3.147 2.667 -11.752 1.00 87.69 187 GLY A CA 1
ATOM 1471 C C . GLY A 1 187 ? -2.043 2.074 -12.635 1.00 87.69 187 GLY A C 1
ATOM 1472 O O . GLY A 1 187 ? -1.394 2.830 -13.352 1.00 87.69 187 GLY A O 1
ATOM 1473 N N . PHE A 1 188 ? -1.830 0.755 -12.606 1.00 87.69 188 PHE A N 1
ATOM 1474 C CA . PHE A 1 188 ? -0.928 0.079 -13.536 1.00 87.69 188 PHE A CA 1
ATOM 1475 C C . PHE A 1 188 ? -1.522 0.102 -14.951 1.00 87.69 188 PHE A C 1
ATOM 1477 O O . PHE A 1 188 ? -2.705 -0.200 -15.110 1.00 87.69 188 PHE A O 1
ATOM 1484 N N . GLN A 1 189 ? -0.730 0.504 -15.951 1.00 84.50 189 GLN A N 1
ATOM 1485 C CA . GLN A 1 189 ? -1.197 0.631 -17.338 1.00 84.50 189 GLN A CA 1
ATOM 1486 C C . GLN A 1 189 ? -0.721 -0.512 -18.233 1.00 84.50 189 GLN A C 1
ATOM 1488 O O . GLN A 1 189 ? -1.308 -0.726 -19.290 1.00 84.50 189 GLN A O 1
ATOM 1493 N N . GLY A 1 190 ? 0.313 -1.244 -17.819 1.00 80.44 190 GLY A N 1
ATOM 1494 C CA . GLY A 1 190 ? 0.697 -2.484 -18.475 1.00 80.44 190 GLY A CA 1
ATOM 1495 C C . GLY A 1 190 ? -0.335 -3.602 -18.314 1.00 80.44 190 GLY A C 1
ATOM 1496 O O . GLY A 1 190 ? -1.189 -3.603 -17.427 1.00 80.44 190 GLY A O 1
ATOM 1497 N N . ASP A 1 191 ? -0.172 -4.616 -19.144 1.00 77.50 191 ASP A N 1
ATOM 1498 C CA . ASP A 1 191 ? -0.911 -5.866 -19.106 1.00 77.50 191 ASP A CA 1
ATOM 1499 C C . ASP A 1 191 ? -0.185 -6.854 -18.197 1.00 77.50 191 ASP A C 1
ATOM 1501 O O . ASP A 1 191 ? 1.046 -6.948 -18.218 1.00 77.50 191 ASP A O 1
ATOM 1505 N N . ILE A 1 192 ? -0.956 -7.598 -17.403 1.00 81.38 192 ILE A N 1
ATOM 1506 C CA . ILE A 1 192 ? -0.479 -8.731 -16.608 1.00 81.38 192 ILE A CA 1
ATOM 1507 C C . ILE A 1 192 ? -1.122 -9.984 -17.206 1.00 81.38 192 ILE A C 1
ATOM 1509 O O . ILE A 1 192 ? -2.251 -10.338 -16.875 1.00 81.38 192 ILE A O 1
ATOM 1513 N N . GLU A 1 193 ? -0.413 -10.643 -18.120 1.00 79.25 193 GLU A N 1
ATOM 1514 C CA . GLU A 1 193 ? -0.902 -11.842 -18.807 1.00 79.25 193 GLU A CA 1
ATOM 1515 C C . GLU A 1 193 ? -0.369 -13.095 -18.114 1.00 79.25 193 GLU A C 1
ATOM 1517 O O . GLU A 1 193 ? 0.843 -13.266 -17.960 1.00 79.25 193 GLU A O 1
ATOM 1522 N N . GLN A 1 194 ? -1.255 -14.007 -17.717 1.00 75.44 194 GLN A N 1
ATOM 1523 C CA . GLN A 1 194 ? -0.829 -15.293 -17.175 1.00 75.44 194 GLN A CA 1
ATOM 1524 C C . GLN A 1 194 ? -0.277 -16.182 -18.297 1.00 75.44 194 GLN A C 1
ATOM 1526 O O . GLN A 1 194 ? -0.997 -16.539 -19.226 1.00 75.44 194 GLN A O 1
ATOM 1531 N N . ILE A 1 195 ? 0.996 -16.572 -18.199 1.00 76.88 195 ILE A N 1
ATOM 1532 C CA . ILE A 1 195 ? 1.603 -17.569 -19.093 1.00 76.88 195 ILE A CA 1
ATOM 1533 C C . ILE A 1 195 ? 1.298 -18.977 -18.568 1.00 76.88 195 ILE A C 1
ATOM 1535 O O . ILE A 1 195 ? 0.945 -19.870 -19.333 1.00 76.88 195 ILE A O 1
ATOM 1539 N N . ASN A 1 196 ? 1.461 -19.193 -17.259 1.00 76.81 196 ASN A N 1
ATOM 1540 C CA . ASN A 1 196 ? 1.107 -20.436 -16.571 1.00 76.81 196 ASN A CA 1
ATOM 1541 C C . ASN A 1 196 ? 0.821 -20.170 -15.078 1.00 76.81 196 ASN A C 1
ATOM 1543 O O . ASN A 1 196 ? 0.800 -19.018 -14.650 1.00 76.81 196 ASN A O 1
ATOM 1547 N N . MET A 1 197 ? 0.605 -21.220 -14.276 1.00 69.31 197 MET A N 1
ATOM 1548 C CA . MET A 1 197 ? 0.240 -21.086 -12.853 1.00 69.31 197 MET A CA 1
ATOM 1549 C C . MET A 1 197 ? 1.205 -20.213 -12.028 1.00 69.31 197 MET A C 1
ATOM 1551 O O . MET A 1 197 ? 0.759 -19.552 -11.097 1.00 69.31 197 MET A O 1
ATOM 1555 N N . GLU A 1 198 ? 2.487 -20.145 -12.395 1.00 70.50 198 GLU A N 1
ATOM 1556 C CA . GLU A 1 198 ? 3.523 -19.437 -11.627 1.00 70.50 198 GLU A CA 1
ATOM 1557 C C . GLU A 1 198 ? 4.146 -18.248 -12.376 1.00 70.50 198 GLU A C 1
ATOM 1559 O O . GLU A 1 198 ? 4.949 -17.507 -11.810 1.00 70.50 198 GLU A O 1
ATOM 1564 N N . LYS A 1 199 ? 3.821 -18.057 -13.661 1.00 71.19 199 LYS A N 1
ATOM 1565 C CA . LYS A 1 199 ? 4.489 -17.077 -14.525 1.00 71.19 199 LYS A CA 1
ATOM 1566 C C . LYS A 1 199 ? 3.500 -16.128 -15.168 1.00 71.19 199 LYS A C 1
ATOM 1568 O O . LYS A 1 199 ? 2.573 -16.551 -15.858 1.00 71.19 199 LYS A O 1
ATOM 1573 N N . TYR A 1 200 ? 3.795 -14.843 -15.020 1.00 71.00 200 TYR A N 1
ATOM 1574 C CA . TYR A 1 200 ? 3.073 -13.747 -15.644 1.00 71.00 200 TYR A CA 1
ATOM 1575 C C . TYR A 1 200 ? 4.015 -12.939 -16.537 1.00 71.00 200 TYR A C 1
ATOM 1577 O O . TYR A 1 200 ? 5.184 -12.732 -16.203 1.00 71.00 200 TYR A O 1
ATOM 1585 N N . LYS A 1 201 ? 3.502 -12.487 -17.678 1.00 71.94 201 LYS A N 1
ATOM 1586 C CA . LYS A 1 201 ? 4.140 -11.519 -18.566 1.00 71.94 201 LYS A CA 1
ATOM 1587 C C . LYS A 1 201 ? 3.627 -10.129 -18.213 1.00 71.94 201 LYS A C 1
ATOM 1589 O O . LYS A 1 201 ? 2.427 -9.950 -18.039 1.00 71.94 201 LYS A O 1
ATOM 1594 N N . VAL A 1 202 ? 4.542 -9.168 -18.127 1.00 71.88 202 VAL A N 1
ATOM 1595 C CA . VAL A 1 202 ? 4.239 -7.778 -17.773 1.00 71.88 202 VAL A CA 1
ATOM 1596 C C . VAL A 1 202 ? 4.727 -6.861 -18.896 1.00 71.88 202 VAL A C 1
ATOM 1598 O O . VAL A 1 202 ? 5.877 -7.000 -19.313 1.00 71.88 202 VAL A O 1
ATOM 1601 N N . SER A 1 203 ? 3.872 -5.968 -19.411 1.00 71.69 203 SER A N 1
ATOM 1602 C CA . SER A 1 203 ? 4.203 -5.093 -20.559 1.00 71.69 203 SER A CA 1
ATOM 1603 C C . SER A 1 203 ? 4.735 -3.696 -20.193 1.00 71.69 203 SER A C 1
ATOM 1605 O O . SER A 1 203 ? 5.168 -2.956 -21.072 1.00 71.69 203 SER A O 1
ATOM 1607 N N . GLU A 1 204 ? 4.779 -3.355 -18.905 1.00 78.56 204 GLU A N 1
ATOM 1608 C CA . GLU A 1 204 ? 5.389 -2.128 -18.361 1.00 78.56 204 GLU A CA 1
ATOM 1609 C C . GLU A 1 204 ? 6.553 -2.494 -17.413 1.00 78.56 204 GLU A C 1
ATOM 1611 O O . GLU A 1 204 ? 6.880 -3.675 -17.264 1.00 78.56 204 GLU A O 1
ATOM 1616 N N . LEU A 1 205 ? 7.177 -1.520 -16.727 1.00 79.94 205 LEU A N 1
ATOM 1617 C CA . LEU A 1 205 ? 8.112 -1.848 -15.645 1.00 79.94 205 LEU A CA 1
ATOM 1618 C C . LEU A 1 205 ? 7.450 -2.829 -14.666 1.00 79.94 205 LEU A C 1
ATOM 1620 O O . LEU A 1 205 ? 6.358 -2.518 -14.169 1.00 79.94 205 LEU A O 1
ATOM 1624 N N . PRO A 1 206 ? 8.098 -3.972 -14.361 1.00 77.44 206 PRO A N 1
ATOM 1625 C CA . PRO A 1 206 ? 7.519 -4.965 -13.477 1.00 77.44 206 PRO A CA 1
ATOM 1626 C C . PRO A 1 206 ? 7.127 -4.364 -12.131 1.00 77.44 206 PRO A C 1
ATOM 1628 O O . PRO A 1 206 ? 7.747 -3.422 -11.630 1.00 77.44 206 PRO A O 1
ATOM 1631 N N . ILE A 1 207 ? 6.092 -4.930 -11.519 1.00 81.00 207 ILE A N 1
ATOM 1632 C CA . ILE A 1 207 ? 5.627 -4.484 -10.210 1.00 81.00 207 ILE A CA 1
ATOM 1633 C C . ILE A 1 207 ? 6.780 -4.559 -9.199 1.00 81.00 207 ILE A C 1
ATOM 1635 O O . ILE A 1 207 ? 7.500 -5.553 -9.135 1.00 81.00 207 ILE A O 1
ATOM 1639 N N . ARG A 1 208 ? 6.951 -3.483 -8.417 1.00 78.25 208 ARG A N 1
ATOM 1640 C CA . ARG A 1 208 ? 8.061 -3.266 -7.466 1.00 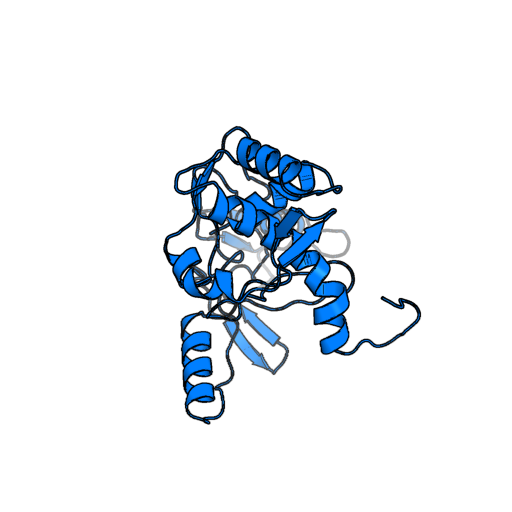78.25 208 ARG A CA 1
ATOM 1641 C C . ARG A 1 208 ? 9.452 -3.093 -8.086 1.00 78.25 208 ARG A C 1
ATOM 1643 O O . ARG A 1 208 ? 10.442 -3.037 -7.356 1.00 78.25 208 ARG A O 1
ATOM 1650 N N . VAL A 1 209 ? 9.539 -2.917 -9.404 1.00 81.62 209 VAL A N 1
ATOM 1651 C CA . VAL A 1 209 ? 10.718 -2.348 -10.062 1.00 81.62 209 VAL A CA 1
ATOM 1652 C C . VAL A 1 209 ? 10.514 -0.844 -10.198 1.00 81.62 209 VAL A C 1
ATOM 1654 O O . VAL A 1 209 ? 9.639 -0.366 -10.919 1.00 81.62 209 VAL A O 1
ATOM 1657 N N . TRP A 1 210 ? 11.326 -0.091 -9.463 1.00 87.06 210 TRP A N 1
ATOM 1658 C CA . TRP A 1 210 ? 11.247 1.367 -9.405 1.00 87.06 210 TRP A CA 1
ATOM 1659 C C . TRP A 1 210 ? 12.087 2.012 -10.503 1.00 87.06 210 TRP A C 1
ATOM 1661 O O . TRP A 1 210 ? 13.104 1.456 -10.924 1.00 87.06 210 TRP A O 1
ATOM 1671 N N . ILE A 1 211 ? 11.703 3.221 -10.913 1.00 85.75 211 ILE A N 1
ATOM 1672 C CA . ILE A 1 211 ? 12.369 3.970 -11.990 1.00 85.75 211 ILE A CA 1
ATOM 1673 C C . ILE A 1 211 ? 13.875 4.088 -11.728 1.00 85.75 211 ILE A C 1
ATOM 1675 O O . ILE A 1 211 ? 14.678 3.780 -12.603 1.00 85.75 211 ILE A O 1
ATOM 1679 N N . GLN A 1 212 ? 14.274 4.459 -10.506 1.00 86.50 212 GLN A N 1
ATOM 1680 C CA . GLN A 1 212 ? 15.691 4.616 -10.161 1.00 86.50 212 GLN A CA 1
ATOM 1681 C C . GLN A 1 212 ? 16.461 3.290 -10.166 1.00 86.50 212 GLN A C 1
ATOM 1683 O O . GLN A 1 212 ? 17.641 3.261 -10.516 1.00 86.50 212 GLN A O 1
ATOM 1688 N N . ASN A 1 213 ? 15.812 2.180 -9.805 1.00 87.88 213 ASN A N 1
ATOM 1689 C CA . ASN A 1 213 ? 16.430 0.856 -9.879 1.00 87.88 213 ASN A CA 1
ATOM 1690 C C . ASN A 1 213 ? 16.684 0.471 -11.340 1.00 87.88 213 ASN A C 1
ATOM 1692 O O . ASN A 1 213 ? 17.772 0.004 -11.671 1.00 87.88 213 ASN A O 1
ATOM 1696 N N . TYR A 1 214 ? 15.701 0.717 -12.208 1.00 86.31 214 TYR A N 1
ATOM 1697 C CA . TYR A 1 214 ? 15.806 0.421 -13.632 1.00 86.31 214 TYR A CA 1
ATOM 1698 C C . TYR A 1 214 ? 16.820 1.329 -14.338 1.00 86.31 214 TYR A C 1
ATOM 1700 O O . TYR A 1 214 ? 17.618 0.856 -15.141 1.00 86.31 214 TYR A O 1
ATOM 1708 N N . LYS A 1 215 ? 16.878 2.614 -13.969 1.00 86.62 215 LYS A N 1
ATOM 1709 C CA . LYS A 1 215 ? 17.879 3.571 -14.461 1.00 86.62 215 LYS A CA 1
ATOM 1710 C C . LYS A 1 215 ? 19.305 3.101 -14.182 1.00 86.62 215 LYS A C 1
ATOM 1712 O O . LYS A 1 215 ? 20.115 3.018 -15.100 1.00 86.62 215 LYS A O 1
ATOM 1717 N N . LYS A 1 216 ? 19.583 2.689 -12.940 1.00 88.44 216 LYS A N 1
ATOM 1718 C CA . LYS A 1 216 ? 20.883 2.107 -12.563 1.00 88.44 216 LYS A CA 1
ATOM 1719 C C . LYS A 1 216 ? 21.220 0.869 -13.392 1.00 88.44 216 LYS A C 1
ATOM 1721 O O . LYS A 1 216 ? 22.379 0.655 -13.733 1.00 88.44 216 LYS A O 1
ATOM 1726 N N . GLN A 1 217 ? 20.220 0.059 -13.727 1.00 86.12 217 GLN A N 1
ATOM 1727 C CA . GLN A 1 217 ? 20.405 -1.118 -14.570 1.00 86.12 217 GLN A CA 1
ATOM 1728 C C . GLN A 1 217 ? 20.708 -0.746 -16.034 1.00 86.12 217 GLN A C 1
ATOM 1730 O O . GLN A 1 217 ? 21.626 -1.316 -16.621 1.00 86.12 217 GLN A O 1
ATOM 1735 N N . LEU A 1 218 ? 20.012 0.244 -16.607 1.00 85.69 218 LEU A N 1
ATOM 1736 C CA . LEU A 1 218 ? 20.308 0.782 -17.943 1.00 85.69 218 LEU A CA 1
ATOM 1737 C C . LEU A 1 218 ? 21.732 1.352 -18.018 1.00 85.69 218 LEU A C 1
ATOM 1739 O O . LEU A 1 218 ? 22.459 1.067 -18.965 1.00 85.69 218 LEU A O 1
ATOM 1743 N N . GLU A 1 219 ? 22.157 2.106 -17.003 1.00 87.62 219 GLU A N 1
ATOM 1744 C CA . GLU A 1 219 ? 23.516 2.657 -16.908 1.00 87.62 219 GLU A CA 1
ATOM 1745 C C . GLU A 1 219 ? 24.582 1.552 -16.847 1.00 87.62 219 GLU A C 1
ATOM 1747 O O . GLU A 1 219 ? 25.611 1.649 -17.516 1.00 87.62 219 GLU A O 1
ATOM 1752 N N . GLN A 1 220 ? 24.317 0.459 -16.123 1.00 87.25 220 GLN A N 1
ATOM 1753 C CA . GLN A 1 220 ? 25.188 -0.721 -16.119 1.00 87.25 220 GLN A CA 1
ATOM 1754 C C . GLN A 1 220 ? 25.270 -1.390 -17.497 1.00 87.25 220 GLN A C 1
ATOM 1756 O O . GLN A 1 220 ? 26.343 -1.834 -17.900 1.00 87.25 220 GLN A O 1
ATOM 1761 N N . TRP A 1 221 ? 24.164 -1.459 -18.242 1.00 86.31 221 TRP A N 1
ATOM 1762 C CA . TRP A 1 221 ? 24.154 -2.016 -19.599 1.00 86.31 221 TRP A CA 1
ATOM 1763 C C . TRP A 1 221 ? 24.824 -1.111 -20.640 1.00 86.31 221 TRP A C 1
ATOM 1765 O O . TRP A 1 221 ? 25.377 -1.634 -21.608 1.00 86.31 221 TRP A O 1
ATOM 1775 N N . ILE A 1 222 ? 24.824 0.210 -20.431 1.00 85.69 222 ILE A N 1
ATOM 1776 C CA . ILE A 1 222 ? 25.600 1.171 -21.232 1.00 85.69 222 ILE A CA 1
ATOM 1777 C C . ILE A 1 222 ? 27.094 1.027 -20.945 1.00 85.69 222 ILE A C 1
ATOM 1779 O O . ILE A 1 222 ? 27.892 0.964 -21.879 1.00 85.69 222 ILE A O 1
ATOM 1783 N N . ALA A 1 223 ? 27.487 0.952 -19.672 1.00 88.19 223 ALA A N 1
ATOM 1784 C CA . ALA A 1 223 ? 28.888 0.778 -19.297 1.00 88.19 223 ALA A CA 1
ATOM 1785 C C . ALA A 1 223 ? 29.435 -0.589 -19.748 1.00 88.19 223 ALA A C 1
ATOM 1787 O O . ALA A 1 223 ? 30.586 -0.700 -20.170 1.00 88.19 223 ALA A O 1
ATOM 1788 N N . GLY A 1 224 ? 28.594 -1.625 -19.695 1.00 82.06 224 GLY A N 1
ATOM 1789 C CA . GLY A 1 224 ? 29.024 -3.007 -19.849 1.00 82.06 224 GLY A CA 1
ATOM 1790 C C . GLY A 1 224 ? 29.808 -3.503 -18.629 1.00 82.06 224 GLY A C 1
ATOM 1791 O O . GLY A 1 224 ? 30.127 -2.770 -17.696 1.00 82.06 224 GLY A O 1
ATOM 1792 N N . THR A 1 225 ? 30.113 -4.793 -18.625 1.00 83.12 225 THR A N 1
ATOM 1793 C CA . THR A 1 225 ? 30.964 -5.457 -17.630 1.00 83.12 225 THR A CA 1
ATOM 1794 C C . THR A 1 225 ? 31.929 -6.397 -18.346 1.00 83.12 225 THR A C 1
ATOM 1796 O O . THR A 1 225 ? 31.714 -6.732 -19.510 1.00 83.12 225 THR A O 1
ATOM 1799 N N . GLU A 1 226 ? 32.949 -6.905 -17.649 1.00 79.19 226 GLU A N 1
ATOM 1800 C CA . GLU A 1 226 ? 33.868 -7.912 -18.213 1.00 79.19 226 GLU A CA 1
ATOM 1801 C C . GLU A 1 226 ? 33.141 -9.161 -18.743 1.00 79.19 226 GLU A C 1
ATOM 1803 O O . GLU A 1 226 ? 33.602 -9.801 -19.684 1.00 79.19 226 GLU A O 1
ATOM 1808 N N . LYS A 1 227 ? 31.984 -9.503 -18.158 1.00 81.06 227 LYS A N 1
ATOM 1809 C CA . LYS A 1 227 ? 31.177 -10.671 -18.547 1.00 81.06 227 LYS A CA 1
ATOM 1810 C C . LYS A 1 227 ? 30.123 -10.361 -19.608 1.00 81.06 227 LYS A C 1
ATOM 1812 O O . LYS A 1 227 ? 29.685 -11.268 -20.310 1.00 81.06 227 LYS A O 1
ATOM 1817 N N . VAL A 1 228 ? 29.676 -9.111 -19.699 1.00 76.69 228 VAL A N 1
ATOM 1818 C CA . VAL A 1 228 ? 28.579 -8.690 -20.578 1.00 76.69 228 VAL A CA 1
ATOM 1819 C C . VAL A 1 228 ? 28.978 -7.393 -21.262 1.00 76.69 228 VAL A C 1
ATOM 1821 O O . VAL A 1 228 ? 28.948 -6.331 -20.646 1.00 76.69 228 VAL A O 1
ATOM 1824 N N . ALA A 1 229 ? 29.331 -7.479 -22.544 1.00 81.25 229 ALA A N 1
ATOM 1825 C CA . ALA A 1 229 ? 29.655 -6.305 -23.346 1.00 81.25 229 ALA A CA 1
ATOM 1826 C C . ALA A 1 229 ? 28.477 -5.321 -23.406 1.00 81.25 229 ALA A C 1
ATOM 1828 O O . ALA A 1 229 ? 27.320 -5.746 -23.504 1.00 81.25 229 ALA A O 1
ATOM 1829 N N . SER A 1 230 ? 28.790 -4.022 -23.406 1.00 84.75 230 SER A N 1
ATOM 1830 C CA . SER A 1 230 ? 27.806 -2.958 -23.610 1.00 84.75 230 SER A CA 1
ATOM 1831 C C . SER A 1 230 ? 26.997 -3.191 -24.890 1.00 84.75 230 SER A C 1
ATOM 1833 O O . SER A 1 230 ? 27.527 -3.604 -25.927 1.00 84.75 230 SER A O 1
ATOM 1835 N N . TRP A 1 231 ? 25.687 -2.983 -24.801 1.00 81.06 231 TRP A N 1
ATOM 1836 C CA . TRP A 1 231 ? 24.750 -3.197 -25.909 1.00 81.06 231 TRP A CA 1
ATOM 1837 C C . TRP A 1 231 ? 23.688 -2.099 -26.032 1.00 81.06 231 TRP A C 1
ATOM 1839 O O . TRP A 1 231 ? 22.895 -2.119 -26.974 1.00 81.06 231 TRP A O 1
ATOM 1849 N N . ILE A 1 232 ? 23.713 -1.126 -25.120 1.00 83.38 232 ILE A N 1
ATOM 1850 C CA . ILE A 1 232 ? 22.891 0.081 -25.148 1.00 83.38 232 ILE A CA 1
ATOM 1851 C C . ILE A 1 232 ? 23.818 1.272 -25.395 1.00 83.38 232 ILE A C 1
ATOM 1853 O O . ILE A 1 232 ? 24.858 1.384 -24.752 1.00 83.38 232 ILE A O 1
ATOM 1857 N N . GLN A 1 233 ? 23.432 2.162 -26.308 1.00 82.06 233 GLN A N 1
ATOM 1858 C CA . GLN A 1 233 ? 24.164 3.399 -26.591 1.00 82.06 233 GLN A CA 1
ATOM 1859 C C . GLN A 1 233 ? 23.711 4.534 -25.670 1.00 82.06 233 GLN A C 1
ATOM 1861 O O . GLN A 1 233 ? 24.524 5.172 -25.011 1.00 82.06 233 GLN A O 1
ATOM 1866 N N . GLU A 1 234 ? 22.403 4.784 -25.634 1.00 84.56 234 GLU A N 1
ATOM 1867 C CA . GLU A 1 234 ? 21.788 5.880 -24.884 1.00 84.56 234 GLU A CA 1
ATOM 1868 C C . GLU A 1 234 ? 20.338 5.535 -24.518 1.00 84.56 234 GLU A C 1
ATOM 1870 O O . GLU A 1 234 ? 19.713 4.671 -25.140 1.00 84.56 234 GLU A O 1
ATOM 1875 N N . TYR A 1 235 ? 19.784 6.230 -23.524 1.00 87.06 235 TYR A N 1
ATOM 1876 C CA . TYR A 1 235 ? 18.349 6.232 -23.247 1.00 87.06 235 TYR A CA 1
ATOM 1877 C C . TYR A 1 235 ? 17.846 7.659 -23.010 1.00 87.06 235 TYR A C 1
ATOM 1879 O O . TYR A 1 235 ? 18.597 8.539 -22.589 1.00 87.06 235 TYR A O 1
ATOM 1887 N N . LYS A 1 236 ? 16.559 7.882 -23.275 1.00 84.81 236 LYS A N 1
ATOM 1888 C CA . LYS A 1 236 ? 15.812 9.089 -22.905 1.00 84.81 236 LYS A CA 1
ATOM 1889 C C . LYS A 1 236 ? 14.707 8.712 -21.925 1.00 84.81 236 LYS A C 1
ATOM 1891 O O . LYS A 1 236 ? 14.102 7.648 -22.061 1.00 84.81 236 LYS A O 1
ATOM 1896 N N . GLU A 1 237 ? 14.455 9.590 -20.961 1.00 83.75 237 GLU A N 1
ATOM 1897 C CA . GLU A 1 237 ? 13.421 9.429 -19.937 1.00 83.75 237 GLU A CA 1
ATOM 1898 C C . GLU A 1 237 ? 12.386 10.555 -20.049 1.00 83.75 237 GLU A C 1
ATOM 1900 O O . GLU A 1 237 ? 12.743 11.729 -20.005 1.00 83.75 237 GLU A O 1
ATOM 1905 N N . ASN A 1 238 ? 11.108 10.193 -20.194 1.00 85.25 238 ASN A N 1
ATOM 1906 C CA . ASN A 1 238 ? 9.976 11.132 -20.230 1.00 85.25 238 ASN A CA 1
ATOM 1907 C C . ASN A 1 238 ? 8.905 10.726 -19.206 1.00 85.25 238 ASN A C 1
ATOM 1909 O O . ASN A 1 238 ? 7.719 10.617 -19.509 1.00 85.25 238 ASN A O 1
ATOM 1913 N N . HIS A 1 239 ? 9.340 10.424 -17.985 1.00 81.50 239 HIS A N 1
ATOM 1914 C CA . HIS A 1 239 ? 8.454 9.937 -16.931 1.00 81.50 239 HIS A CA 1
ATOM 1915 C C . HIS A 1 239 ? 7.549 11.040 -16.382 1.00 81.50 239 HIS A C 1
ATOM 1917 O O . HIS A 1 239 ? 7.917 12.216 -16.357 1.00 81.50 239 HIS A O 1
ATOM 1923 N N . THR A 1 240 ? 6.403 10.638 -15.839 1.00 78.19 240 THR A N 1
ATOM 1924 C CA . THR A 1 240 ? 5.624 11.482 -14.927 1.00 78.19 240 THR A CA 1
ATOM 1925 C C . THR A 1 240 ? 5.740 10.938 -13.502 1.00 78.19 240 THR A C 1
ATOM 1927 O O . THR A 1 240 ? 6.437 9.954 -13.249 1.00 78.19 240 THR A O 1
ATOM 1930 N N . THR A 1 241 ? 5.060 11.556 -12.536 1.00 68.06 241 THR A N 1
ATOM 1931 C CA . THR A 1 241 ? 4.984 11.020 -11.166 1.00 68.06 241 THR A CA 1
ATOM 1932 C C . THR A 1 241 ? 4.250 9.675 -11.092 1.00 68.06 241 THR A C 1
ATOM 1934 O O . THR A 1 241 ? 4.434 8.935 -10.126 1.00 68.06 241 THR A O 1
ATOM 1937 N N . THR A 1 242 ? 3.444 9.336 -12.104 1.00 69.19 242 THR A N 1
ATOM 1938 C CA . THR A 1 242 ? 2.577 8.148 -12.118 1.00 69.19 242 THR A CA 1
ATOM 1939 C C . THR A 1 242 ? 2.898 7.160 -13.243 1.00 69.19 242 THR A C 1
ATOM 1941 O O . THR A 1 242 ? 2.658 5.961 -13.078 1.00 69.19 242 THR A O 1
ATOM 1944 N N . THR A 1 243 ? 3.490 7.618 -14.349 1.00 78.50 243 THR A N 1
ATOM 1945 C CA . THR A 1 243 ? 3.786 6.806 -15.543 1.00 78.50 243 THR A CA 1
ATOM 1946 C C . THR A 1 243 ? 5.281 6.666 -15.805 1.00 78.50 243 THR A C 1
ATOM 1948 O O . THR A 1 243 ? 6.078 7.551 -15.483 1.00 78.50 243 THR A O 1
ATOM 1951 N N . VAL A 1 244 ? 5.658 5.545 -16.424 1.00 82.69 244 VAL A N 1
ATOM 1952 C CA . VAL A 1 244 ? 7.037 5.254 -16.822 1.00 82.69 244 VAL A CA 1
ATOM 1953 C C . VAL A 1 244 ? 7.155 5.255 -18.343 1.00 82.69 244 VAL A C 1
ATOM 1955 O O . VAL A 1 244 ? 6.332 4.661 -19.029 1.00 82.69 244 VAL A O 1
ATOM 1958 N N . ASP A 1 245 ? 8.207 5.895 -18.849 1.00 83.19 245 ASP A N 1
ATOM 1959 C CA . ASP A 1 245 ? 8.513 6.011 -20.281 1.00 83.19 245 ASP A CA 1
ATOM 1960 C C . ASP A 1 245 ? 10.032 6.081 -20.493 1.00 83.19 245 ASP A C 1
ATOM 1962 O O . ASP A 1 245 ? 10.667 7.099 -20.191 1.00 83.19 245 ASP A O 1
ATOM 1966 N N . PHE A 1 246 ? 10.600 4.979 -20.983 1.00 84.12 246 PHE A N 1
ATOM 1967 C CA . PHE A 1 246 ? 11.993 4.886 -21.402 1.00 84.12 246 PHE A CA 1
ATOM 1968 C C . PHE A 1 246 ? 12.063 4.645 -22.907 1.00 84.12 246 PHE A C 1
ATOM 1970 O O . PHE A 1 246 ? 11.538 3.655 -23.412 1.00 84.12 246 PHE A O 1
ATOM 1977 N N . THR A 1 247 ? 12.814 5.488 -23.611 1.00 82.38 247 THR A N 1
ATOM 1978 C CA . THR A 1 247 ? 13.208 5.242 -25.002 1.00 82.38 247 THR A CA 1
ATOM 1979 C C . THR A 1 247 ? 14.682 4.852 -25.031 1.00 82.38 247 THR A C 1
ATOM 1981 O O . THR A 1 247 ? 15.530 5.657 -24.656 1.00 82.38 247 THR A O 1
ATOM 1984 N N . VAL A 1 248 ? 15.001 3.632 -25.467 1.00 85.38 248 VAL A N 1
ATOM 1985 C CA . VAL A 1 248 ? 16.367 3.078 -25.444 1.00 85.38 248 VAL A CA 1
ATOM 1986 C C . VAL A 1 248 ? 16.898 2.909 -26.865 1.00 85.38 248 VAL A C 1
ATOM 1988 O O . VAL A 1 248 ? 16.216 2.352 -27.723 1.00 85.38 248 VAL A O 1
ATOM 1991 N N . ARG A 1 249 ? 18.136 3.350 -27.110 1.00 81.50 249 ARG A N 1
ATOM 1992 C CA . ARG A 1 249 ? 18.850 3.137 -28.371 1.00 81.50 249 ARG A CA 1
ATOM 1993 C C . ARG A 1 249 ? 19.888 2.031 -28.213 1.00 81.50 249 ARG A C 1
ATOM 1995 O O . ARG A 1 249 ? 20.780 2.119 -27.370 1.00 81.50 249 ARG A O 1
ATOM 2002 N N . LEU A 1 250 ? 19.775 1.001 -29.043 1.00 85.44 250 LEU A N 1
ATOM 2003 C CA . LEU A 1 250 ? 20.671 -0.155 -29.037 1.00 85.44 250 LEU A CA 1
ATOM 2004 C C . LEU A 1 250 ? 21.905 0.082 -29.914 1.00 85.44 250 LEU A C 1
ATOM 2006 O O . LEU A 1 250 ? 21.866 0.876 -30.855 1.00 85.44 250 LEU A O 1
ATOM 2010 N N . SER A 1 251 ? 22.991 -0.629 -29.618 1.00 78.12 251 SER A N 1
ATOM 2011 C CA . SER A 1 251 ? 24.196 -0.630 -30.454 1.00 78.12 251 SER A CA 1
ATOM 2012 C C . SER A 1 251 ? 23.971 -1.401 -31.761 1.00 78.12 251 SER A C 1
ATOM 2014 O O . SER A 1 251 ? 23.392 -2.488 -31.752 1.00 78.12 251 SER A O 1
ATOM 2016 N N . GLU A 1 252 ? 24.443 -0.852 -32.886 1.00 68.31 252 GLU A N 1
ATOM 2017 C CA . GLU A 1 252 ? 24.341 -1.493 -34.205 1.00 68.31 252 GLU A CA 1
ATOM 2018 C C . GLU A 1 252 ? 25.005 -2.886 -34.204 1.00 68.31 252 GLU A C 1
ATOM 2020 O O . GLU A 1 252 ? 26.122 -3.052 -33.712 1.00 68.31 252 GLU A O 1
ATOM 2025 N N . GLY A 1 253 ? 24.301 -3.894 -34.737 1.00 59.47 253 GLY A N 1
ATOM 2026 C CA . GLY A 1 253 ? 24.781 -5.282 -34.846 1.00 59.47 253 GLY A CA 1
ATOM 2027 C C . GLY A 1 253 ? 24.163 -6.301 -33.876 1.00 59.47 253 GLY A C 1
ATOM 2028 O O . GLY A 1 253 ? 24.608 -7.446 -33.858 1.00 59.47 253 GLY A O 1
ATOM 2029 N N . LYS A 1 254 ? 23.158 -5.921 -33.073 1.00 50.75 254 LYS A N 1
ATOM 2030 C CA . LYS A 1 254 ? 22.435 -6.832 -32.155 1.00 50.75 254 LYS A CA 1
ATOM 2031 C C . LYS A 1 254 ? 20.910 -6.894 -32.370 1.00 50.75 254 LYS A C 1
ATOM 2033 O O . LYS A 1 254 ? 20.189 -7.246 -31.439 1.00 50.75 254 LYS A O 1
ATOM 2038 N N . LEU A 1 255 ? 20.441 -6.542 -33.570 1.00 41.56 255 LEU A N 1
ATOM 2039 C CA . LEU A 1 255 ? 19.064 -6.784 -34.031 1.00 41.56 255 LEU A CA 1
ATOM 2040 C C . LEU A 1 255 ? 18.988 -8.094 -34.816 1.00 41.56 255 LEU A C 1
ATOM 2042 O O . LEU A 1 255 ? 19.931 -8.343 -35.600 1.00 41.56 255 LEU A O 1
#

Sequence (255 aa):
MNHDVNEITITDFINKELILFSRADNILLYTCFKNFKNEIKVSSLVGAVLEQAAYHHGDAGLQQTIIAMAHDFVGSNNINVLHGEGQFGTRAQGGKDAASARYISVTIPALTRNIFHPQDDALLTYCDDDGQLMEPELYLAILPMILGIGTGWSSFIPNYNSRDIVNNLKRLINDEEPIPMHPWYRGFQGDIEQINMEKYKVSELPIRVWIQNYKKQLEQWIAGTEKVASWIQEYKENHTTTTVDFTVRLSEGKL

pLDDT: mean 82.24, std 13.27, range [28.72, 97.62]

Foldseek 3Di:
DPPPDPDDDPVCCVQPFVLVVCVLVLLLVVLCVPPPQDKDQLQVSLVSSVVQDVDPPDSVVSSLVLLQLQDDAWLGDQDRQKHKDDASDFLQQNSPPRDDSRPIIIHGDPVNCVQQPPVCVVVFAFDADPNDTHGGSDGHGPFPPPQDAGPPDGDHDAAFDRVLRVVQVVCVVVVHHRDDTDHDIPLDPWDFDDPDPVDTDTPFQDRPCHNNNVVVVLVCLCVDDPVGDRFWPDWDWDDDRHDGDIDTHTDPPPD

InterPro domains:
  IPR002205 DNA topoisomerase, type IIA, domain A [PF00521] (28-253)
  IPR002205 DNA topoisomerase, type IIA, domain A [PS52040] (14-255)
  IPR002205 DNA topoisomerase, type IIA, domain A [SM00434] (8-255)
  IPR013758 DNA topoisomerase, type IIA, domain A, alpha-beta [G3DSA:3.90.199.10] (28-176)
  IPR013760 DNA topoisomerase, type IIA-like domain superfamily [SSF56719] (2-253)
  IPR050634 DNA Topoisomerase II [PTHR10169] (3-254)